Protein AF-A0A7M7HN62-F1 (afdb_monomer)

pLDDT: mean 78.1, std 21.31, range [31.3, 98.81]

Organism: Strongylocentrotus purpuratus (NCBI:txid7668)

Radius of gyration: 23.35 Å; Cα contacts (8 Å, |Δi|>4): 370; chains: 1; bounding box: 79×33×62 Å

Structure (mmCIF, N/CA/C/O backbone):
data_AF-A0A7M7HN62-F1
#
_entry.id   AF-A0A7M7HN62-F1
#
loop_
_atom_site.group_PDB
_atom_site.id
_atom_site.type_symbol
_atom_site.label_atom_id
_atom_site.label_alt_id
_atom_site.label_comp_id
_atom_site.label_asym_id
_atom_site.label_entity_id
_atom_site.label_seq_id
_atom_site.pdbx_PDB_ins_code
_atom_site.Cartn_x
_atom_site.Cartn_y
_atom_site.Cartn_z
_atom_site.occupancy
_atom_site.B_iso_or_equiv
_atom_site.auth_seq_id
_atom_site.auth_comp_id
_atom_site.auth_asym_id
_atom_site.auth_atom_id
_atom_site.pdbx_PDB_model_num
ATOM 1 N N . MET A 1 1 ? -50.768 14.123 12.223 1.00 34.59 1 MET A N 1
ATOM 2 C CA . MET A 1 1 ? -49.998 13.097 11.482 1.00 34.59 1 MET A CA 1
ATOM 3 C C . MET A 1 1 ? -48.677 13.709 11.033 1.00 34.59 1 MET A C 1
ATOM 5 O O . MET A 1 1 ? -48.659 14.446 10.060 1.00 34.59 1 MET A O 1
ATOM 9 N N . HIS A 1 2 ? -47.593 13.522 11.785 1.00 31.30 2 HIS A N 1
ATOM 10 C CA . HIS A 1 2 ? -46.250 13.929 11.356 1.00 31.30 2 HIS A CA 1
ATOM 11 C C . HIS A 1 2 ? -45.465 12.657 11.054 1.00 31.30 2 HIS A C 1
ATOM 13 O O . HIS A 1 2 ? -45.084 11.918 11.958 1.00 31.30 2 HIS A O 1
ATOM 19 N N . SER A 1 3 ? -45.288 12.368 9.766 1.00 37.09 3 SER A N 1
ATOM 20 C CA . SER A 1 3 ? -44.462 11.262 9.295 1.00 37.09 3 SER A CA 1
ATOM 21 C C . SER A 1 3 ? -42.991 11.587 9.571 1.00 37.09 3 SER A C 1
ATOM 23 O O . SER A 1 3 ? -42.330 12.250 8.767 1.00 37.09 3 SER A O 1
ATOM 25 N N . GLY A 1 4 ? -42.483 11.151 10.722 1.00 37.59 4 GLY A N 1
ATOM 26 C CA . GLY A 1 4 ? -41.060 11.195 11.040 1.00 37.59 4 GLY A CA 1
ATOM 27 C C . GLY A 1 4 ? -40.304 10.218 10.146 1.00 37.59 4 GLY A C 1
ATOM 28 O O . GLY A 1 4 ? -40.235 9.028 10.439 1.00 37.59 4 GLY A O 1
ATOM 29 N N . LYS A 1 5 ? -39.757 10.703 9.028 1.00 38.81 5 LYS A N 1
ATOM 30 C CA . LYS A 1 5 ? -38.791 9.933 8.238 1.00 38.81 5 LYS A CA 1
ATOM 31 C C . LYS A 1 5 ? -37.538 9.741 9.091 1.00 38.81 5 LYS A C 1
ATOM 33 O O . LYS A 1 5 ? -36.875 10.717 9.429 1.00 38.81 5 LYS A O 1
ATOM 38 N N . GLU A 1 6 ? -37.216 8.495 9.431 1.00 46.34 6 GLU A N 1
ATOM 39 C CA . GLU A 1 6 ? -35.963 8.180 10.115 1.00 46.34 6 GLU A CA 1
ATOM 40 C C . GLU A 1 6 ? -34.761 8.587 9.241 1.00 46.34 6 GLU A C 1
ATOM 42 O O . GLU A 1 6 ? -34.694 8.209 8.063 1.00 46.34 6 GLU A O 1
ATOM 47 N N . PRO A 1 7 ? -33.803 9.360 9.778 1.00 44.03 7 PRO A N 1
ATOM 48 C CA . PRO A 1 7 ? -32.632 9.782 9.028 1.00 44.03 7 PRO A CA 1
ATOM 49 C C . PRO A 1 7 ? -31.711 8.585 8.765 1.00 44.03 7 PRO A C 1
ATOM 51 O O . PRO A 1 7 ? -31.099 8.008 9.665 1.00 44.03 7 PRO A O 1
ATOM 54 N N . ARG A 1 8 ? -31.599 8.215 7.488 1.00 46.94 8 ARG A N 1
ATOM 55 C CA . ARG A 1 8 ? -30.663 7.200 6.997 1.00 46.94 8 ARG A CA 1
ATOM 56 C C . ARG A 1 8 ? -29.235 7.734 7.199 1.00 46.94 8 ARG A C 1
ATOM 58 O O . ARG A 1 8 ? -28.843 8.655 6.495 1.00 46.94 8 ARG A O 1
ATOM 65 N N . ASN A 1 9 ? -28.477 7.152 8.135 1.00 50.22 9 ASN A N 1
ATOM 66 C CA . ASN A 1 9 ? -27.080 7.468 8.518 1.00 50.22 9 ASN A CA 1
ATOM 67 C C . ASN A 1 9 ? -26.862 8.494 9.651 1.00 50.22 9 ASN A C 1
ATOM 69 O O . ASN A 1 9 ? -26.124 9.467 9.488 1.00 50.22 9 ASN A O 1
ATOM 73 N N . MET A 1 10 ? -27.386 8.230 10.852 1.00 53.81 10 MET A N 1
ATOM 74 C CA . MET A 1 10 ? -26.886 8.885 12.070 1.00 53.81 10 MET A CA 1
ATOM 75 C C . MET A 1 10 ? -25.650 8.160 12.625 1.00 53.81 10 MET A C 1
ATOM 77 O O . MET A 1 10 ? -25.725 7.052 13.144 1.00 53.81 10 MET A O 1
ATOM 81 N N . ASN A 1 11 ? -24.494 8.825 12.551 1.00 60.53 11 ASN A N 1
ATOM 82 C CA . ASN A 1 11 ? -23.247 8.427 13.222 1.00 60.53 11 ASN A CA 1
ATOM 83 C C . ASN A 1 11 ? -23.184 8.938 14.684 1.00 60.53 11 ASN A C 1
ATOM 85 O O . ASN A 1 11 ? -22.097 9.132 15.236 1.00 60.53 11 ASN A O 1
ATOM 89 N N . CYS A 1 12 ? -24.339 9.207 15.298 1.00 59.72 12 CYS A N 1
ATOM 90 C CA . CYS A 1 12 ? -24.496 9.733 16.653 1.00 59.72 12 CYS A CA 1
ATOM 91 C C . CYS A 1 12 ? -25.659 9.035 17.379 1.00 59.72 12 CYS A C 1
ATOM 93 O O . CYS A 1 12 ? -26.610 8.593 16.744 1.00 59.72 12 CYS A O 1
ATOM 95 N N . ALA A 1 13 ? -25.558 8.931 18.705 1.00 62.34 13 ALA A N 1
ATOM 96 C CA . ALA A 1 13 ? -26.666 8.547 19.573 1.00 62.34 13 ALA A CA 1
ATOM 97 C C . ALA A 1 13 ? -27.300 9.820 20.147 1.00 62.34 13 ALA A C 1
ATOM 99 O O . ALA A 1 13 ? -26.566 10.734 20.533 1.00 62.34 13 ALA A O 1
ATOM 100 N N . VAL A 1 14 ? -28.633 9.891 20.132 1.00 63.53 14 VAL A N 1
ATOM 101 C CA . VAL A 1 14 ? -29.437 11.079 20.472 1.00 63.53 14 VAL A CA 1
ATOM 102 C C . VAL A 1 14 ? -30.658 10.613 21.270 1.00 63.53 14 VAL A C 1
ATOM 104 O O . VAL A 1 14 ? -31.270 9.624 20.872 1.00 63.53 14 VAL A O 1
ATOM 107 N N . ASP A 1 15 ? -30.979 11.304 22.368 1.00 62.38 15 ASP A N 1
ATOM 108 C CA . ASP A 1 15 ? -32.202 11.155 23.180 1.00 62.38 15 ASP A CA 1
ATOM 109 C C . ASP A 1 15 ? -32.591 9.701 23.506 1.00 62.38 15 ASP A C 1
ATOM 111 O O . ASP A 1 15 ? -33.634 9.212 23.079 1.00 62.38 15 ASP A O 1
ATOM 115 N N . ASP A 1 16 ? -31.706 8.974 24.201 1.00 59.97 16 ASP A N 1
ATOM 116 C CA . ASP A 1 16 ? -31.872 7.564 24.621 1.00 59.97 16 ASP A CA 1
ATOM 117 C C . ASP A 1 16 ? -32.130 6.539 23.502 1.00 59.97 16 ASP A C 1
ATOM 119 O O . ASP A 1 16 ? -32.185 5.329 23.740 1.00 59.97 16 ASP A O 1
ATOM 123 N N . LYS A 1 17 ? -32.167 6.984 22.244 1.00 61.41 17 LYS A N 1
ATOM 124 C CA . LYS A 1 17 ? -32.261 6.116 21.077 1.00 61.41 17 LYS A CA 1
ATOM 125 C C . LYS A 1 17 ? -30.875 5.575 20.730 1.00 61.41 17 LYS A C 1
ATOM 127 O O . LYS A 1 17 ? -29.939 6.312 20.405 1.00 61.41 17 LYS A O 1
ATOM 132 N N . LEU A 1 18 ? -30.741 4.251 20.809 1.00 63.50 18 LEU A N 1
ATOM 133 C CA . LEU A 1 18 ? -29.525 3.531 20.444 1.00 63.50 18 LEU A CA 1
ATOM 134 C C . LEU A 1 18 ? -29.463 3.325 18.932 1.00 63.50 18 LEU A C 1
ATOM 136 O O . LEU A 1 18 ? -30.352 2.725 18.332 1.00 63.50 18 LEU A O 1
ATOM 140 N N . TYR A 1 19 ? -28.371 3.785 18.328 1.00 71.56 19 TYR A N 1
ATOM 141 C CA . TYR A 1 19 ? -28.091 3.582 16.910 1.00 71.56 19 TYR A CA 1
ATOM 142 C C . TYR A 1 19 ? -26.979 2.556 16.742 1.00 71.56 19 TYR A C 1
ATOM 144 O O . TYR A 1 19 ? -26.115 2.410 17.609 1.00 71.56 19 TYR A O 1
ATOM 152 N N . PHE A 1 20 ? -26.975 1.870 15.602 1.00 75.75 20 PHE A N 1
ATOM 153 C CA . PHE A 1 20 ? -25.912 0.950 15.227 1.00 75.75 20 PHE A CA 1
ATOM 154 C C . PHE A 1 20 ? -25.294 1.368 13.899 1.00 75.75 20 PHE A C 1
ATOM 156 O O . PHE A 1 20 ? -25.999 1.680 12.940 1.00 75.75 20 PHE A O 1
ATOM 163 N N . ARG A 1 21 ? -23.963 1.350 13.834 1.00 74.81 21 ARG A N 1
ATOM 164 C CA . ARG A 1 21 ? -23.220 1.532 12.589 1.00 74.81 21 ARG A CA 1
ATOM 165 C C . ARG A 1 21 ? -22.903 0.163 11.996 1.00 74.81 21 ARG A C 1
ATOM 167 O O . ARG A 1 21 ? -22.333 -0.685 12.682 1.00 74.81 21 ARG A O 1
ATOM 174 N N . LYS A 1 22 ? -23.227 -0.033 10.715 1.00 67.56 22 LYS A N 1
ATOM 175 C CA . LYS A 1 22 ? -22.836 -1.230 9.960 1.00 67.56 22 LYS A CA 1
ATOM 176 C C . LYS A 1 22 ? -21.313 -1.223 9.751 1.00 67.56 22 LYS A C 1
ATOM 178 O O . LYS A 1 22 ? -20.793 -0.307 9.113 1.00 67.56 22 LYS A O 1
ATOM 183 N N . GLY A 1 23 ? -20.611 -2.196 10.334 1.00 61.12 23 GLY A N 1
ATOM 184 C CA . GLY A 1 23 ? -19.183 -2.448 10.101 1.00 61.12 23 GLY A CA 1
ATOM 185 C C . GLY A 1 23 ? -18.921 -3.212 8.793 1.00 61.12 23 GLY A C 1
ATOM 186 O O . GLY A 1 23 ? -19.864 -3.591 8.097 1.00 61.12 23 GLY A O 1
ATOM 187 N N . SER A 1 24 ? -17.648 -3.459 8.453 1.00 53.72 24 SER A N 1
ATOM 188 C CA . SER A 1 24 ? -17.254 -4.071 7.165 1.00 53.72 24 SER A CA 1
ATOM 189 C C . SER A 1 24 ? -17.596 -5.563 7.024 1.00 53.72 24 SER A C 1
ATOM 191 O O . SER A 1 24 ? -17.588 -6.083 5.915 1.00 53.72 24 SER A O 1
ATOM 193 N N . ARG A 1 25 ? -17.972 -6.266 8.104 1.00 46.22 25 ARG A N 1
ATOM 194 C CA . ARG A 1 25 ? -18.382 -7.685 8.061 1.00 46.22 25 ARG A CA 1
ATOM 195 C C . ARG A 1 25 ? -19.392 -8.022 9.155 1.00 46.22 25 ARG A C 1
ATOM 197 O O . ARG A 1 25 ? -18.987 -8.356 10.259 1.00 46.22 25 ARG A O 1
ATOM 204 N N . SER A 1 26 ? -20.697 -7.978 8.874 1.00 49.47 26 SER A N 1
ATOM 205 C CA . SER A 1 26 ? -21.801 -8.463 9.748 1.00 49.47 26 SER A CA 1
ATOM 206 C C . SER A 1 26 ? -21.860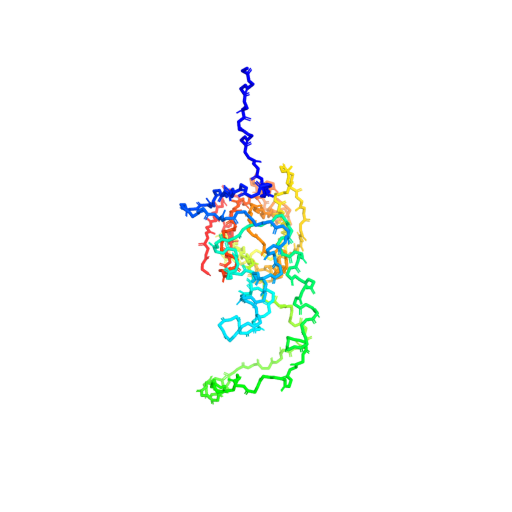 -7.962 11.210 1.00 49.47 26 SER A C 1
ATOM 208 O O . SER A 1 26 ? -22.790 -8.300 11.933 1.00 49.47 26 SER A O 1
ATOM 210 N N . THR A 1 27 ? -20.915 -7.134 11.656 1.00 57.41 27 THR A N 1
ATOM 211 C CA . THR A 1 27 ? -20.809 -6.635 13.023 1.00 57.41 27 THR A CA 1
ATOM 212 C C . THR A 1 27 ? -21.352 -5.216 13.086 1.00 57.41 27 THR A C 1
ATOM 214 O O . THR A 1 27 ? -20.831 -4.275 12.483 1.00 57.41 27 THR A O 1
ATOM 217 N N . SER A 1 28 ? -22.458 -5.073 13.802 1.00 72.38 28 SER A N 1
ATOM 218 C CA . SER A 1 28 ? -23.046 -3.783 14.135 1.00 72.38 28 SER A CA 1
ATOM 219 C C . SER A 1 28 ? -22.348 -3.220 15.372 1.00 72.38 28 SER A C 1
ATOM 221 O O . SER A 1 28 ? -22.308 -3.873 16.412 1.00 72.38 28 SER A O 1
ATOM 223 N N . GLN A 1 29 ? -21.805 -2.006 15.278 1.00 83.31 29 GLN A N 1
ATOM 224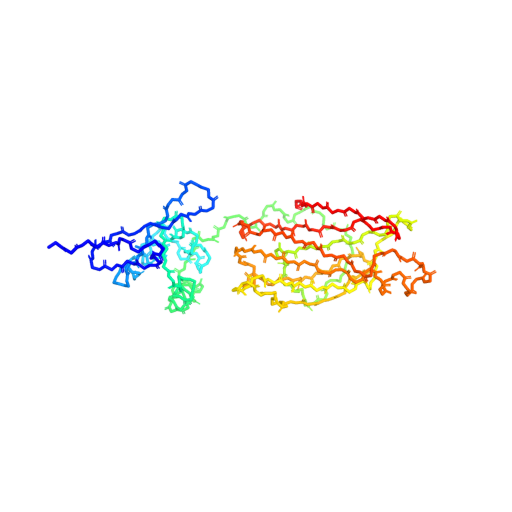 C CA . GLN A 1 29 ? -21.234 -1.293 16.427 1.00 83.31 29 GLN A CA 1
ATOM 225 C C . GLN A 1 29 ? -22.301 -0.392 17.050 1.00 83.31 29 GLN A C 1
ATOM 227 O O . GLN A 1 29 ? -22.918 0.394 16.330 1.00 83.31 29 GLN A O 1
ATOM 232 N N . ARG A 1 30 ? -22.490 -0.445 18.373 1.00 87.50 30 ARG A N 1
ATOM 233 C CA . ARG A 1 30 ? -23.381 0.477 19.089 1.00 87.50 30 ARG A CA 1
ATOM 234 C C . ARG A 1 30 ? -22.793 1.882 19.067 1.00 87.50 30 ARG A C 1
ATOM 236 O O . ARG A 1 30 ? -21.658 2.095 19.493 1.00 87.50 30 ARG A O 1
ATOM 243 N N . VAL A 1 31 ? -23.563 2.851 18.599 1.00 84.38 31 VAL A N 1
ATOM 244 C CA . VAL A 1 31 ? -23.180 4.257 18.652 1.00 84.38 31 VAL A CA 1
ATOM 245 C C . VAL A 1 31 ? -23.327 4.761 20.088 1.00 84.38 31 VAL A C 1
ATOM 247 O O . VAL A 1 31 ? -24.359 4.557 20.721 1.00 84.38 31 VAL A O 1
ATOM 250 N N . VAL A 1 32 ? -22.277 5.390 20.611 1.00 85.88 32 VAL A N 1
ATOM 251 C CA . VAL A 1 32 ? -22.149 5.749 22.031 1.00 85.88 32 VAL A CA 1
ATOM 252 C C . VAL A 1 32 ? -22.412 7.235 22.253 1.00 85.88 32 VAL A C 1
ATOM 254 O O . VAL A 1 32 ? -21.822 8.094 21.579 1.00 85.88 32 VAL A O 1
ATOM 257 N N . GLN A 1 33 ? -23.254 7.541 23.242 1.00 82.12 33 GLN A N 1
ATOM 258 C CA . GLN A 1 33 ? -23.522 8.912 23.678 1.00 82.12 33 GLN A CA 1
ATOM 259 C C . GLN A 1 33 ? -22.319 9.524 24.406 1.00 82.12 33 GLN A C 1
ATOM 261 O O . GLN A 1 33 ? -21.482 8.820 24.964 1.00 82.12 33 GLN A O 1
ATOM 266 N N . ALA A 1 34 ? -22.215 10.856 24.434 1.00 82.25 34 ALA A N 1
ATOM 267 C CA . ALA A 1 34 ? -21.085 11.534 25.076 1.00 82.25 34 ALA A CA 1
ATOM 268 C C . ALA A 1 34 ? -20.927 11.186 26.568 1.00 82.25 34 ALA A C 1
ATOM 270 O O . ALA A 1 34 ? -19.798 10.986 27.017 1.00 82.25 34 ALA A O 1
ATOM 271 N N . SER A 1 35 ? -22.042 11.048 27.289 1.00 83.56 35 SER A N 1
ATOM 272 C CA . SER A 1 35 ? -22.112 10.695 28.715 1.00 83.56 35 SER A CA 1
ATOM 273 C C . SER A 1 35 ? -21.522 9.315 29.037 1.00 83.56 35 SER A C 1
ATOM 275 O O . SER A 1 35 ? -20.955 9.115 30.107 1.00 83.56 35 SER A O 1
ATOM 277 N N . GLU A 1 36 ? -21.589 8.365 28.103 1.00 87.12 36 GLU A N 1
ATOM 278 C CA . GLU A 1 36 ? -21.139 6.984 28.313 1.00 87.12 36 GLU A CA 1
ATOM 279 C C . GLU A 1 36 ? -19.649 6.764 27.997 1.00 87.12 36 GLU A C 1
ATOM 281 O O . GLU A 1 36 ? -19.063 5.764 28.420 1.00 87.12 36 GLU A O 1
ATOM 286 N N . ARG A 1 37 ? -19.013 7.680 27.252 1.00 92.25 37 ARG A N 1
ATOM 287 C CA . ARG A 1 37 ? -17.635 7.508 26.741 1.00 92.25 37 ARG A CA 1
ATOM 288 C C . ARG A 1 37 ? -16.616 7.309 27.857 1.00 92.25 37 ARG A C 1
ATOM 290 O O . ARG A 1 37 ? -15.708 6.493 27.717 1.00 92.25 37 ARG A O 1
ATOM 297 N N . GLU A 1 38 ? -16.776 8.038 28.959 1.00 91.06 38 GLU A N 1
ATOM 298 C CA . GLU A 1 38 ? -15.885 7.939 30.116 1.00 91.06 38 GLU A CA 1
ATOM 299 C C . GLU A 1 38 ? -16.005 6.581 30.803 1.00 91.06 38 GLU A C 1
ATOM 301 O O . GLU A 1 38 ? -14.995 5.968 31.140 1.00 91.06 38 GLU A O 1
ATOM 306 N N . ARG A 1 39 ? -17.232 6.076 30.957 1.00 91.94 39 ARG A N 1
ATOM 307 C CA . ARG A 1 39 ? -17.480 4.760 31.548 1.00 91.94 39 ARG A CA 1
ATOM 308 C C . ARG A 1 39 ? -16.835 3.655 30.716 1.00 91.94 39 ARG A C 1
ATOM 310 O O . ARG A 1 39 ? -16.128 2.823 31.273 1.00 91.94 39 ARG A O 1
ATOM 317 N N . LEU A 1 40 ? -17.031 3.680 29.396 1.00 90.75 40 LEU A N 1
ATOM 318 C CA . LEU A 1 40 ? -16.420 2.699 28.495 1.00 90.75 40 LEU A CA 1
ATOM 319 C C . LEU A 1 40 ? -14.893 2.798 28.504 1.00 90.75 40 LEU A C 1
ATOM 321 O O . LEU A 1 40 ? -14.216 1.776 28.483 1.00 90.75 40 LEU A O 1
ATOM 325 N N . PHE A 1 41 ? -14.330 4.005 28.571 1.00 91.19 41 PHE A N 1
ATOM 326 C CA . PHE A 1 41 ? -12.887 4.145 28.740 1.00 91.19 41 PHE A CA 1
ATOM 327 C C . PHE A 1 41 ? -12.411 3.436 30.012 1.00 91.19 41 PHE A C 1
ATOM 329 O O . PHE A 1 41 ? -11.578 2.542 29.909 1.00 91.19 41 PHE A O 1
ATOM 336 N N . LYS A 1 42 ? -12.989 3.749 31.177 1.00 87.56 42 LYS A N 1
ATOM 337 C CA . LYS A 1 42 ? -12.611 3.126 32.457 1.00 87.56 42 LYS A CA 1
ATOM 338 C C . LYS A 1 42 ? -12.742 1.602 32.426 1.00 87.56 42 LYS A C 1
ATOM 340 O O . LYS A 1 42 ? -11.832 0.893 32.841 1.00 87.56 42 LYS A O 1
ATOM 345 N N . GLU A 1 43 ? -13.838 1.089 31.874 1.00 87.00 43 GLU A N 1
ATOM 346 C CA . GLU A 1 43 ? -14.092 -0.351 31.771 1.00 87.00 43 GLU A CA 1
ATOM 347 C C . GLU A 1 43 ? -13.039 -1.073 30.922 1.00 87.00 43 GLU A C 1
ATOM 349 O O . GLU A 1 43 ? -12.535 -2.121 31.322 1.00 87.00 43 GLU A O 1
ATOM 354 N N . PHE A 1 44 ? -12.671 -0.516 29.767 1.00 86.31 44 PHE A N 1
ATOM 355 C CA . PHE A 1 44 ? -11.776 -1.182 28.817 1.00 86.31 44 PHE A CA 1
ATOM 356 C C . PHE A 1 44 ? -10.299 -0.791 28.953 1.00 86.31 44 PHE A C 1
ATOM 358 O O . PHE A 1 44 ? -9.453 -1.430 28.319 1.00 86.31 44 PHE A O 1
ATOM 365 N N . HIS A 1 45 ? -9.986 0.217 29.769 1.00 86.75 45 HIS A N 1
ATOM 366 C CA . HIS A 1 45 ? -8.632 0.711 30.021 1.00 86.75 45 HIS A CA 1
ATOM 367 C C . HIS A 1 45 ? -8.168 0.478 31.466 1.00 86.75 45 HIS A C 1
ATOM 369 O O . HIS A 1 45 ? -7.126 -0.146 31.660 1.00 86.75 45 HIS A O 1
ATOM 375 N N . ASP A 1 46 ? -8.931 0.963 32.453 1.00 78.81 46 ASP A N 1
ATOM 376 C CA . ASP A 1 46 ? -8.514 1.046 33.865 1.00 78.81 46 ASP A CA 1
ATOM 377 C C . ASP A 1 46 ? -8.785 -0.239 34.661 1.00 78.81 46 ASP A C 1
ATOM 379 O O . ASP A 1 46 ? -8.255 -0.430 35.753 1.00 78.81 46 ASP A O 1
ATOM 383 N N . SER A 1 47 ? -9.624 -1.136 34.142 1.00 70.38 47 SER A N 1
ATOM 384 C CA . SER A 1 47 ? -9.929 -2.398 34.816 1.00 70.38 47 SER A CA 1
ATOM 385 C C . SER A 1 47 ? -8.778 -3.414 34.690 1.00 70.38 47 SER A C 1
ATOM 387 O O . SER A 1 47 ? -7.990 -3.343 33.743 1.00 70.38 47 SER A O 1
ATOM 389 N N . PRO A 1 48 ? -8.702 -4.437 35.565 1.00 58.22 48 PRO A N 1
ATOM 390 C CA . PRO A 1 48 ? -7.740 -5.536 35.419 1.00 58.22 48 PRO A CA 1
ATOM 391 C C . PRO A 1 48 ? -7.831 -6.251 34.061 1.00 58.22 48 PRO A C 1
ATOM 393 O O . PRO A 1 48 ? -6.818 -6.658 33.497 1.00 58.22 48 PRO A O 1
ATOM 396 N N . SER A 1 49 ? -9.038 -6.357 33.495 1.00 56.34 49 SER A N 1
ATOM 397 C CA . SER A 1 49 ? -9.260 -6.881 32.144 1.00 56.34 49 SER A CA 1
ATOM 398 C C . SER A 1 49 ? -8.900 -5.866 31.051 1.00 56.34 49 SER A C 1
ATOM 400 O O . SER A 1 49 ? -8.552 -6.269 29.939 1.00 56.34 49 SER A O 1
ATOM 402 N N . GLY A 1 50 ? -8.937 -4.562 31.341 1.00 60.91 50 GLY A N 1
ATOM 403 C CA . GLY A 1 50 ? -8.453 -3.447 30.520 1.00 60.91 50 GLY A CA 1
ATOM 404 C C . GLY A 1 50 ? -6.925 -3.399 30.419 1.00 60.91 50 GLY A C 1
ATOM 405 O O . GLY A 1 50 ? -6.383 -3.282 29.312 1.00 60.91 50 GLY A O 1
ATOM 406 N N . GLY A 1 51 ? -6.249 -3.635 31.541 1.00 67.06 51 GLY A N 1
ATOM 407 C CA . GLY A 1 51 ? -4.824 -3.942 31.647 1.00 67.06 51 GLY A CA 1
ATOM 408 C C . GLY A 1 51 ? -3.883 -2.785 31.318 1.00 67.06 51 GLY A C 1
ATOM 409 O O . GLY A 1 51 ? -2.720 -3.047 31.026 1.00 67.06 51 GLY A O 1
ATOM 410 N N . HIS A 1 52 ? -4.369 -1.535 31.283 1.00 79.31 52 HIS A N 1
ATOM 411 C CA . HIS A 1 52 ? -3.562 -0.348 30.966 1.00 79.31 52 HIS A CA 1
ATOM 412 C C . HIS A 1 52 ? -2.693 -0.494 29.700 1.00 79.31 52 HIS A C 1
ATOM 414 O O . HIS A 1 52 ? -1.626 0.108 29.580 1.00 79.31 52 HIS A O 1
ATOM 420 N N . GLY A 1 53 ? -3.159 -1.269 28.710 1.00 68.06 53 GLY A N 1
ATOM 421 C CA . GLY A 1 53 ? -2.407 -1.613 27.494 1.00 68.06 53 GLY A CA 1
ATOM 422 C C . GLY A 1 53 ? -2.195 -0.452 26.510 1.00 68.06 53 GLY A C 1
ATOM 423 O O . GLY A 1 53 ? -1.825 -0.667 25.355 1.00 68.06 53 GLY A O 1
ATOM 424 N N . GLY A 1 54 ? -2.471 0.779 26.941 1.00 77.94 54 GLY A N 1
ATOM 425 C CA . GLY A 1 54 ? -2.327 1.997 26.160 1.00 77.94 54 GLY A CA 1
ATOM 426 C C . GLY A 1 54 ? -3.432 2.211 25.124 1.00 77.94 54 GLY A C 1
ATOM 427 O O . GLY A 1 54 ? -4.466 1.534 25.097 1.00 77.94 54 GLY A O 1
ATOM 428 N N . LEU A 1 55 ? -3.199 3.199 24.255 1.00 76.44 55 LEU A N 1
ATOM 429 C CA . LEU A 1 55 ? -4.168 3.711 23.281 1.00 76.44 55 LEU A CA 1
ATOM 430 C C . LEU A 1 55 ? -4.737 2.606 22.385 1.00 76.44 55 LEU A C 1
ATOM 432 O O . LEU A 1 55 ? -5.952 2.473 22.255 1.00 76.44 55 LEU A O 1
ATOM 436 N N . ASN A 1 56 ? -3.860 1.784 21.814 1.00 70.12 56 ASN A N 1
ATOM 437 C CA . ASN A 1 56 ? -4.237 0.822 20.782 1.00 70.12 56 ASN A CA 1
ATOM 438 C C . ASN A 1 56 ? -5.002 -0.380 21.353 1.00 70.12 56 ASN A C 1
ATOM 440 O O . ASN A 1 56 ? -6.004 -0.801 20.774 1.00 70.12 56 ASN A O 1
ATOM 444 N N . VAL A 1 57 ? -4.591 -0.899 22.518 1.00 76.31 57 VAL A N 1
ATOM 445 C CA . VAL A 1 57 ? -5.297 -2.007 23.190 1.00 76.31 57 VAL A CA 1
ATOM 446 C C . VAL A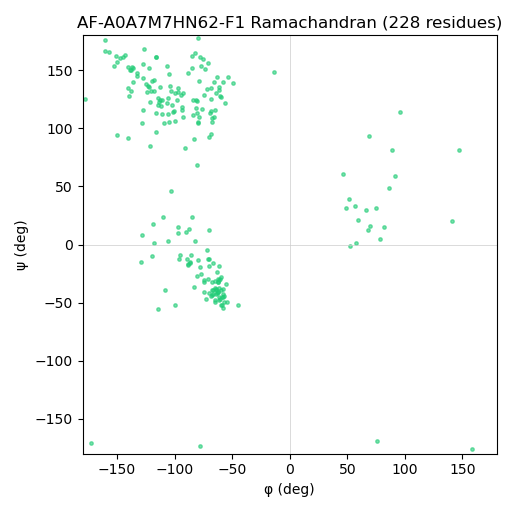 1 57 ? -6.705 -1.577 23.591 1.00 76.31 57 VAL A C 1
ATOM 448 O O . VAL A 1 57 ? -7.667 -2.318 23.380 1.00 76.31 57 VAL A O 1
ATOM 451 N N . THR A 1 58 ? -6.828 -0.359 24.108 1.00 82.31 58 THR A N 1
ATOM 452 C CA . THR A 1 58 ? -8.108 0.215 24.532 1.00 82.31 58 THR A CA 1
ATOM 453 C C . THR A 1 58 ? -9.016 0.480 23.339 1.00 82.31 58 THR A C 1
ATOM 455 O O . THR A 1 58 ? -10.185 0.094 23.351 1.00 82.31 58 THR A O 1
ATOM 458 N N . PHE A 1 59 ? -8.470 1.051 22.261 1.00 85.00 59 PHE A N 1
ATOM 459 C CA . PHE A 1 59 ? -9.208 1.251 21.017 1.00 85.00 59 PHE A CA 1
ATOM 460 C C . PHE A 1 59 ? -9.728 -0.068 20.450 1.00 85.00 59 PHE A C 1
ATOM 462 O O . PHE A 1 59 ? -10.902 -0.146 20.093 1.00 85.00 59 PHE A O 1
ATOM 469 N N . ARG A 1 60 ? -8.904 -1.123 20.413 1.00 75.19 60 ARG A N 1
ATOM 470 C CA . ARG A 1 60 ? -9.316 -2.450 19.934 1.00 75.19 60 ARG A CA 1
ATOM 471 C C . ARG A 1 60 ? -10.512 -2.985 20.716 1.00 75.19 60 ARG A C 1
ATOM 473 O O . ARG A 1 60 ? -11.490 -3.405 20.112 1.00 75.19 60 ARG A O 1
ATOM 480 N N . LYS A 1 61 ? -10.449 -2.952 22.048 1.00 81.81 61 LYS A N 1
ATOM 481 C CA . LYS A 1 61 ? -11.521 -3.482 22.904 1.00 81.81 61 LYS A CA 1
ATOM 482 C C . LYS A 1 61 ? -12.828 -2.708 22.729 1.00 81.81 61 LYS A C 1
ATOM 484 O O . LYS A 1 61 ? -13.888 -3.311 22.598 1.00 81.81 61 LYS A O 1
ATOM 489 N N . ILE A 1 62 ? -12.746 -1.380 22.658 1.00 88.25 62 ILE A N 1
ATOM 490 C CA . ILE A 1 62 ? -13.928 -0.524 22.516 1.00 88.25 62 ILE A CA 1
ATOM 491 C C . ILE A 1 62 ? -14.513 -0.629 21.101 1.00 88.25 62 ILE A C 1
ATOM 493 O O . ILE A 1 62 ? -15.714 -0.839 20.944 1.00 88.25 62 ILE A O 1
ATOM 497 N N . SER A 1 63 ? -13.677 -0.549 20.064 1.00 85.06 63 SER A N 1
ATOM 498 C CA . SER A 1 63 ? -14.126 -0.551 18.664 1.00 85.06 63 SER A CA 1
ATOM 499 C C . SER A 1 63 ? -14.752 -1.874 18.216 1.00 85.06 63 SER A C 1
ATOM 501 O O . SER A 1 63 ? -15.480 -1.886 17.233 1.00 85.06 63 SER A O 1
ATOM 503 N N . GLN A 1 64 ? -14.568 -2.981 18.937 1.00 81.12 64 GLN A N 1
ATOM 504 C CA . GLN A 1 64 ? -15.275 -4.230 18.623 1.00 81.12 64 GLN A CA 1
ATOM 505 C C . GLN A 1 64 ? -16.798 -4.112 18.757 1.00 81.12 64 GLN A C 1
ATOM 507 O O . GLN A 1 64 ? -17.527 -4.791 18.038 1.00 81.12 64 GLN A O 1
ATOM 512 N N . ARG A 1 65 ? -17.286 -3.280 19.684 1.00 82.56 65 ARG A N 1
ATOM 513 C CA . ARG A 1 65 ? -18.719 -3.204 20.024 1.00 82.56 65 ARG A CA 1
ATOM 514 C C . ARG A 1 65 ? -19.282 -1.793 20.000 1.00 82.56 65 ARG A C 1
ATOM 516 O O . ARG A 1 65 ? -20.499 -1.633 19.973 1.00 82.56 65 ARG A O 1
ATOM 523 N N . TYR A 1 66 ? -18.423 -0.780 19.988 1.00 87.38 66 TYR A N 1
ATOM 524 C CA . TYR A 1 66 ? -18.813 0.603 20.198 1.00 87.38 66 TYR A CA 1
ATOM 525 C C . TYR A 1 66 ? -18.206 1.537 19.154 1.00 87.38 66 TYR A C 1
ATOM 527 O O . TYR A 1 66 ? -17.063 1.378 18.728 1.00 87.38 66 TYR A O 1
ATOM 535 N N . TYR A 1 67 ? -18.966 2.558 18.777 1.00 85.88 67 TYR A N 1
ATOM 536 C CA . TYR A 1 67 ? -18.540 3.600 17.855 1.00 85.88 67 TYR A CA 1
ATOM 537 C C . TYR A 1 67 ? -18.955 4.980 18.366 1.00 85.88 67 TYR A C 1
ATOM 539 O O . TYR A 1 67 ? -20.070 5.183 18.832 1.00 85.88 67 TYR A O 1
ATOM 547 N N . TRP A 1 68 ? -18.077 5.966 18.220 1.00 87.38 68 TRP A N 1
ATOM 548 C CA . TRP A 1 68 ? -18.463 7.373 18.211 1.00 87.38 68 TRP A CA 1
ATOM 549 C C . TRP A 1 68 ? -17.464 8.176 17.387 1.00 87.38 68 TRP A C 1
ATOM 551 O O . TRP A 1 68 ? -16.288 7.813 17.257 1.00 87.38 68 TRP A O 1
ATOM 561 N N . ARG A 1 69 ? -17.919 9.302 16.835 1.00 81.50 69 ARG A N 1
ATOM 562 C CA . ARG A 1 69 ? -17.038 10.233 16.129 1.00 81.50 69 ARG A CA 1
ATOM 563 C C . ARG A 1 69 ? -15.947 10.735 17.079 1.00 81.50 69 ARG A C 1
ATOM 565 O O . ARG A 1 69 ? -16.243 11.248 18.154 1.00 81.50 69 ARG A O 1
ATOM 572 N N . GLY A 1 70 ? -14.688 10.603 16.664 1.00 83.00 70 GLY A N 1
ATOM 573 C CA . GLY A 1 70 ? -13.539 11.049 17.455 1.00 83.00 70 GLY A CA 1
ATOM 574 C C . GLY A 1 70 ? -13.077 10.073 18.543 1.00 83.00 70 GLY A C 1
ATOM 575 O O . GLY A 1 70 ? -12.292 10.483 19.393 1.00 83.00 70 GLY A O 1
ATOM 576 N N . LEU A 1 71 ? -13.508 8.802 18.514 1.00 86.44 71 LEU A N 1
ATOM 577 C CA . LEU A 1 71 ? -13.050 7.742 19.429 1.00 86.44 71 LEU A CA 1
ATOM 578 C C . LEU A 1 71 ? -11.524 7.734 19.624 1.00 86.44 71 LEU A C 1
ATOM 580 O O . LEU A 1 71 ? -11.055 7.824 20.753 1.00 86.44 71 LEU A O 1
ATOM 584 N N . MET A 1 72 ? -10.743 7.719 18.542 1.00 81.81 72 MET A N 1
ATOM 585 C CA . MET A 1 72 ? -9.276 7.739 18.632 1.00 81.81 72 MET A CA 1
ATOM 586 C C . MET A 1 72 ? -8.729 8.984 19.337 1.00 81.81 72 MET A C 1
ATOM 588 O O . MET A 1 72 ? -7.887 8.874 20.226 1.00 81.81 72 MET A O 1
ATOM 592 N N . SER A 1 73 ? -9.224 10.170 18.976 1.00 77.88 73 SER A N 1
ATOM 593 C CA . SER A 1 73 ? -8.796 11.428 19.595 1.00 77.88 73 SER A CA 1
ATOM 594 C C . SER A 1 73 ? -9.132 11.464 21.087 1.00 77.88 73 SER A C 1
ATOM 596 O O . SER A 1 73 ? -8.300 11.878 21.892 1.00 77.88 73 SER A O 1
ATOM 598 N N . TYR A 1 74 ? -10.318 10.973 21.456 1.00 87.88 74 TYR A N 1
ATOM 599 C CA . TYR A 1 74 ? -10.752 10.848 22.844 1.00 87.88 74 TYR A CA 1
ATOM 600 C C . TYR A 1 74 ? -9.812 9.941 23.646 1.00 87.88 74 TYR A C 1
ATOM 602 O O . TYR A 1 74 ? -9.282 10.352 24.679 1.00 87.88 74 TYR A O 1
ATOM 610 N N . LEU A 1 75 ? -9.539 8.733 23.142 1.00 89.38 75 LEU A N 1
ATOM 611 C CA . LEU A 1 75 ? -8.654 7.783 23.817 1.00 89.38 75 LEU A CA 1
ATOM 612 C C . LEU A 1 75 ? -7.221 8.309 23.922 1.00 89.38 75 LEU A C 1
ATOM 614 O O . LEU A 1 75 ? -6.592 8.145 24.962 1.00 89.38 75 LEU A O 1
ATOM 618 N N . LYS A 1 76 ? -6.707 8.987 22.890 1.00 81.38 76 LYS A N 1
ATOM 619 C CA . LYS A 1 76 ? -5.357 9.570 22.913 1.00 81.38 76 LYS A CA 1
ATOM 620 C C . LYS A 1 76 ? -5.189 10.557 24.068 1.00 81.38 76 LYS A C 1
ATOM 622 O O . LYS A 1 76 ? -4.165 10.527 24.746 1.00 81.38 76 LYS A O 1
ATOM 627 N N . ILE A 1 77 ? -6.191 11.404 24.303 1.00 84.38 77 ILE A N 1
ATOM 628 C CA . ILE A 1 77 ? -6.195 12.354 25.424 1.00 84.38 77 ILE A CA 1
ATOM 629 C C . ILE A 1 77 ? -6.238 11.596 26.755 1.00 84.38 77 ILE A C 1
ATOM 631 O O . ILE A 1 77 ? -5.420 11.858 27.634 1.00 84.38 77 ILE A O 1
ATOM 635 N N . LYS A 1 78 ? -7.142 10.622 26.882 1.00 90.75 78 LYS A N 1
ATOM 636 C CA . LYS A 1 78 ? -7.374 9.899 28.139 1.00 90.75 78 LYS A CA 1
ATOM 637 C C . LYS A 1 78 ? -6.200 9.013 28.558 1.00 90.75 78 LYS A C 1
ATOM 639 O O . LYS A 1 78 ?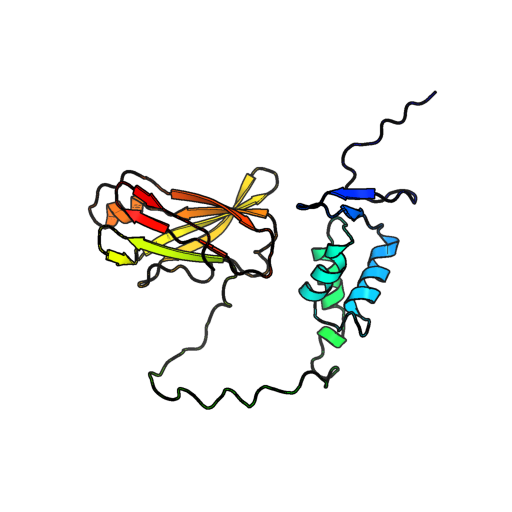 -5.771 9.076 29.704 1.00 90.75 78 LYS A O 1
ATOM 644 N N . VAL A 1 79 ? -5.597 8.273 27.629 1.00 85.38 79 VAL A N 1
ATOM 645 C CA . VAL A 1 79 ? -4.399 7.458 27.907 1.00 85.38 79 VAL A CA 1
ATOM 646 C C . VAL A 1 79 ? -3.195 8.331 28.269 1.00 85.38 79 VAL A C 1
ATOM 648 O O . VAL A 1 79 ? -2.430 7.982 29.167 1.00 85.38 79 VAL A O 1
ATOM 651 N N . LYS A 1 80 ? -3.039 9.496 27.622 1.00 83.56 80 LYS A N 1
ATOM 652 C CA . LYS A 1 80 ? -1.982 10.460 27.971 1.00 83.56 80 LYS A CA 1
ATOM 653 C C . LYS A 1 80 ? -2.135 10.994 29.403 1.00 83.56 80 LYS A C 1
ATOM 655 O O . LYS A 1 80 ? -1.138 11.321 30.034 1.00 83.56 80 LYS A O 1
ATOM 660 N N . GLN A 1 81 ? -3.363 11.064 29.914 1.00 85.62 81 GLN A N 1
ATOM 661 C CA . GLN A 1 81 ? -3.673 11.495 31.280 1.00 85.62 81 GLN A CA 1
ATOM 662 C C . GLN A 1 81 ? -3.584 10.359 32.319 1.00 85.62 81 GLN A C 1
ATOM 664 O O . GLN A 1 81 ? -3.638 10.634 33.516 1.00 85.62 81 GLN A O 1
ATOM 669 N N . CYS A 1 82 ? -3.436 9.095 31.905 1.00 84.50 82 CYS A N 1
ATOM 670 C CA . CYS A 1 82 ? -3.376 7.966 32.831 1.00 84.50 82 CYS A CA 1
ATOM 671 C C . CYS A 1 82 ? -1.983 7.808 33.453 1.00 84.50 82 CYS A C 1
ATOM 673 O O . CYS A 1 82 ? -1.036 7.403 32.778 1.00 84.50 82 CYS A O 1
ATOM 675 N N . GLN A 1 83 ? -1.881 8.029 34.764 1.00 82.88 83 GLN A N 1
ATOM 676 C CA . GLN A 1 83 ? -0.619 7.914 35.499 1.00 82.88 83 GLN A CA 1
ATOM 677 C C . GLN A 1 83 ? -0.025 6.501 35.465 1.00 82.88 83 GLN A C 1
ATOM 679 O O . GLN A 1 83 ? 1.188 6.369 35.389 1.00 82.88 83 GLN A O 1
ATOM 684 N N . VAL A 1 84 ? -0.850 5.447 35.427 1.00 79.62 84 VAL A N 1
ATOM 685 C CA . VAL A 1 84 ? -0.364 4.058 35.316 1.00 79.62 84 VAL A CA 1
ATOM 686 C C . VAL A 1 84 ? 0.306 3.807 33.962 1.00 79.62 84 VAL A C 1
ATOM 688 O O . VAL A 1 84 ? 1.348 3.169 33.895 1.00 79.62 84 VAL A O 1
ATOM 691 N N . CYS A 1 85 ? -0.239 4.355 32.871 1.00 75.00 85 CYS A N 1
ATOM 692 C CA . CYS A 1 85 ? 0.388 4.242 31.551 1.00 75.00 85 CYS A CA 1
ATOM 693 C C . CYS A 1 85 ? 1.615 5.153 31.394 1.00 75.00 85 CYS A C 1
ATOM 695 O O . CYS A 1 85 ? 2.517 4.823 30.623 1.00 75.00 85 CYS A O 1
ATOM 697 N N . GLN A 1 86 ? 1.641 6.303 32.075 1.00 77.12 86 GLN A N 1
ATOM 698 C CA . GLN A 1 86 ? 2.778 7.229 32.028 1.00 77.12 86 GLN A CA 1
ATOM 699 C C . GLN A 1 86 ? 3.925 6.803 32.960 1.00 77.12 86 GLN A C 1
ATOM 701 O O . GLN A 1 86 ? 5.084 7.101 32.669 1.00 77.12 86 GLN A O 1
ATOM 706 N N . ASN A 1 87 ? 3.634 6.079 34.044 1.00 72.25 87 ASN A N 1
ATOM 707 C CA . ASN A 1 87 ? 4.618 5.661 35.036 1.00 72.25 87 ASN A CA 1
ATOM 708 C C . ASN A 1 87 ? 4.948 4.165 34.915 1.00 72.25 87 ASN A C 1
ATOM 710 O O . ASN A 1 87 ? 4.141 3.292 35.225 1.00 72.25 87 ASN A O 1
ATOM 714 N N . ARG A 1 88 ? 6.186 3.869 34.509 1.00 54.78 88 ARG A N 1
ATOM 715 C CA . ARG A 1 88 ? 6.685 2.500 34.300 1.00 54.78 88 ARG A CA 1
ATOM 716 C C . ARG A 1 88 ? 6.881 1.700 35.591 1.00 54.78 88 ARG A C 1
ATOM 718 O O . ARG A 1 88 ? 7.069 0.490 35.504 1.00 54.78 88 ARG A O 1
ATOM 725 N N . GLU A 1 89 ? 6.849 2.341 36.756 1.00 46.84 89 GLU A N 1
ATOM 726 C CA . GLU A 1 89 ? 7.074 1.682 38.049 1.00 46.84 89 GLU A CA 1
ATOM 727 C C . GLU A 1 89 ? 5.792 1.114 38.678 1.00 46.84 89 GLU A C 1
ATOM 729 O O . GLU A 1 89 ? 5.864 0.242 39.539 1.00 46.84 89 GLU A O 1
ATOM 734 N N . LEU A 1 90 ? 4.612 1.542 38.215 1.00 50.38 90 LEU A N 1
ATOM 735 C CA . LEU A 1 90 ? 3.323 1.188 38.825 1.00 50.38 90 LEU A CA 1
ATOM 736 C C . LEU A 1 90 ? 2.760 -0.183 38.391 1.00 50.38 90 LEU A C 1
ATOM 738 O O . LEU A 1 90 ? 1.674 -0.551 38.832 1.00 50.38 90 LEU A O 1
ATOM 742 N N . TRP A 1 91 ? 3.472 -0.965 37.562 1.00 40.59 91 TRP A N 1
ATOM 743 C CA . TRP A 1 91 ? 3.030 -2.310 37.146 1.00 40.59 91 TRP A CA 1
ATOM 744 C C . TRP A 1 91 ? 4.182 -3.342 37.075 1.00 40.59 91 TRP A C 1
ATOM 746 O O . TRP A 1 91 ? 4.815 -3.501 36.027 1.00 40.59 91 TRP A O 1
ATOM 756 N N . PRO A 1 92 ? 4.463 -4.102 38.155 1.00 36.28 92 PRO A N 1
ATOM 757 C CA . PRO A 1 92 ? 5.626 -5.001 38.226 1.00 36.28 92 PRO A CA 1
ATOM 758 C C . PRO A 1 92 ? 5.460 -6.354 37.506 1.00 36.28 92 PRO A C 1
ATOM 760 O O . PRO A 1 92 ? 6.447 -7.057 37.290 1.00 36.28 92 PRO A O 1
ATOM 763 N N . HIS A 1 93 ? 4.239 -6.744 37.122 1.00 43.28 93 HIS A N 1
ATOM 764 C CA . HIS A 1 93 ? 3.917 -8.122 36.712 1.00 43.28 93 HIS A CA 1
ATOM 765 C C . HIS A 1 93 ? 4.125 -8.456 35.224 1.00 43.28 93 HIS A C 1
ATOM 767 O O . HIS A 1 93 ? 3.711 -9.517 34.770 1.00 43.28 93 HIS A O 1
ATOM 773 N N . MET A 1 94 ? 4.818 -7.607 34.459 1.00 37.53 94 MET A N 1
AT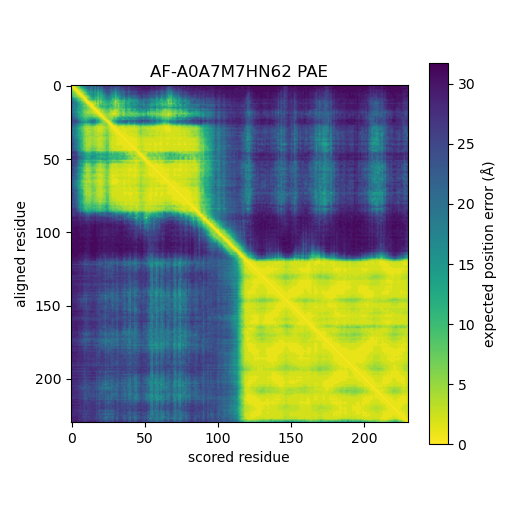OM 774 C CA . MET A 1 94 ? 5.202 -7.913 33.071 1.00 37.53 94 MET A CA 1
ATOM 775 C C . MET A 1 94 ? 6.685 -8.306 32.955 1.00 37.53 94 MET A C 1
ATOM 777 O O . MET A 1 94 ? 7.413 -7.822 32.088 1.00 37.53 94 MET A O 1
ATOM 781 N N . LYS A 1 95 ? 7.155 -9.179 33.855 1.00 37.44 95 LYS A N 1
ATOM 782 C CA . LYS A 1 95 ? 8.459 -9.850 33.745 1.00 37.44 95 LYS A CA 1
ATOM 783 C C . LYS A 1 95 ? 8.257 -11.364 33.651 1.00 37.44 95 LYS A C 1
ATOM 785 O O . LYS A 1 95 ? 7.456 -11.908 34.398 1.00 37.44 95 LYS A O 1
ATOM 790 N N . VAL A 1 96 ? 9.090 -11.987 32.801 1.00 33.59 96 VAL A N 1
ATOM 791 C CA . VAL A 1 96 ? 9.217 -13.421 32.435 1.00 33.59 96 VAL A CA 1
ATOM 792 C C . VAL A 1 96 ? 8.425 -13.761 31.150 1.00 33.59 96 VAL A C 1
ATOM 794 O O . VAL A 1 96 ? 7.216 -13.607 31.126 1.00 33.59 96 VAL A O 1
ATOM 797 N N . THR A 1 97 ? 9.024 -14.139 30.010 1.00 33.34 97 THR A N 1
ATOM 798 C CA . THR A 1 97 ? 10.333 -14.764 29.722 1.00 33.34 97 THR A CA 1
ATOM 799 C C . THR A 1 97 ? 11.139 -14.007 28.642 1.00 33.34 97 THR A C 1
ATOM 801 O O . THR A 1 97 ? 10.911 -14.120 27.444 1.00 33.34 97 THR A O 1
ATOM 804 N N . SER A 1 98 ? 12.167 -13.255 29.049 1.00 38.16 98 SER A N 1
ATOM 805 C CA . SER A 1 98 ? 13.144 -12.621 28.139 1.00 38.16 98 SER A CA 1
ATOM 806 C C . SER A 1 98 ? 14.543 -13.249 28.221 1.00 38.16 98 SER A C 1
ATOM 808 O O . SER A 1 98 ? 15.539 -12.600 27.898 1.00 38.16 98 SER A O 1
ATOM 810 N N . LYS A 1 99 ? 14.647 -14.515 28.656 1.00 35.12 99 LYS A N 1
ATOM 811 C CA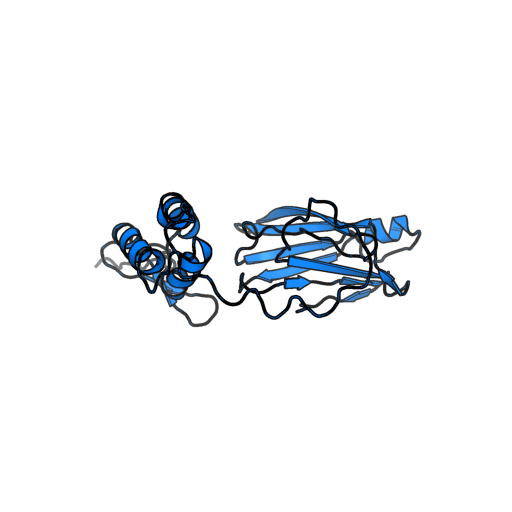 . LYS A 1 99 ? 15.946 -15.165 28.908 1.00 35.12 99 LYS A CA 1
ATOM 812 C C . LYS A 1 99 ? 16.272 -16.425 28.095 1.00 35.12 99 LYS A C 1
ATOM 814 O O . LYS A 1 99 ? 17.442 -16.779 28.074 1.00 35.12 99 LYS A O 1
ATOM 819 N N . GLU A 1 100 ? 15.352 -17.026 27.336 1.00 35.38 100 GLU A N 1
ATOM 820 C CA . GLU A 1 100 ? 15.620 -18.340 26.703 1.00 35.38 100 GLU A CA 1
ATOM 821 C C . GLU A 1 100 ? 15.897 -18.354 25.190 1.00 35.38 100 GLU A C 1
ATOM 823 O O . GLU A 1 100 ? 16.163 -19.412 24.636 1.00 35.38 100 GLU A O 1
ATOM 828 N N . GLN A 1 101 ? 15.950 -17.214 24.492 1.00 40.50 101 GLN A N 1
ATOM 829 C CA . GLN A 1 101 ? 16.279 -17.209 23.048 1.00 40.50 101 GLN A CA 1
ATOM 830 C C . GLN A 1 101 ? 17.553 -16.432 22.684 1.00 40.50 101 GLN A C 1
ATOM 832 O O . GLN A 1 101 ? 17.790 -16.108 21.523 1.00 40.50 101 GLN A O 1
ATOM 837 N N . LYS A 1 102 ? 18.424 -16.148 23.662 1.00 33.59 102 LYS A N 1
ATOM 838 C CA . LYS A 1 102 ? 19.652 -15.354 23.458 1.00 33.59 102 LYS A CA 1
ATOM 839 C C . LYS A 1 102 ? 20.906 -16.168 23.088 1.00 33.59 102 LYS A C 1
ATOM 841 O O . LYS A 1 102 ? 21.992 -15.593 23.086 1.00 33.59 102 LYS A O 1
ATOM 846 N N . GLN A 1 103 ? 20.793 -17.462 22.758 1.00 35.19 103 GLN A N 1
ATOM 847 C CA . GLN A 1 103 ? 21.967 -18.341 22.590 1.00 35.19 103 GLN A CA 1
ATOM 848 C C . GLN A 1 103 ? 22.187 -18.959 21.195 1.00 35.19 103 GLN A C 1
ATOM 850 O O . GLN A 1 103 ? 23.198 -19.625 20.996 1.00 35.19 103 GLN A O 1
ATOM 855 N N . ALA A 1 104 ? 21.366 -18.680 20.179 1.00 36.12 104 ALA A N 1
ATOM 856 C CA . ALA A 1 104 ? 21.656 -19.137 18.814 1.00 36.12 104 ALA A CA 1
ATOM 857 C C . ALA A 1 104 ? 21.920 -17.952 17.871 1.00 36.12 104 ALA A C 1
ATOM 859 O O . ALA A 1 104 ? 21.050 -17.117 17.654 1.00 36.12 104 ALA A O 1
ATOM 860 N N . LYS A 1 105 ? 23.123 -17.931 17.279 1.00 33.72 105 LYS A N 1
ATOM 861 C CA . LYS A 1 105 ? 23.631 -16.990 16.254 1.00 33.72 105 LYS A CA 1
ATOM 862 C C . LYS A 1 105 ? 24.270 -15.684 16.754 1.00 33.72 105 LYS A C 1
ATOM 864 O O . LYS A 1 105 ? 24.118 -14.612 16.176 1.00 33.72 105 LYS A O 1
ATOM 869 N N . ARG A 1 106 ? 25.181 -15.819 17.726 1.00 38.41 106 ARG A N 1
ATOM 870 C CA . ARG A 1 106 ? 26.487 -15.140 17.630 1.00 38.41 106 ARG A CA 1
ATOM 871 C C . ARG A 1 106 ? 27.258 -15.794 16.479 1.00 38.41 106 ARG A C 1
ATOM 873 O O . ARG A 1 106 ? 27.702 -16.923 16.645 1.00 38.41 106 ARG A O 1
ATOM 880 N N . LYS A 1 107 ? 27.361 -15.089 15.349 1.00 37.50 107 LYS A N 1
ATOM 881 C CA . LYS A 1 107 ? 28.401 -15.143 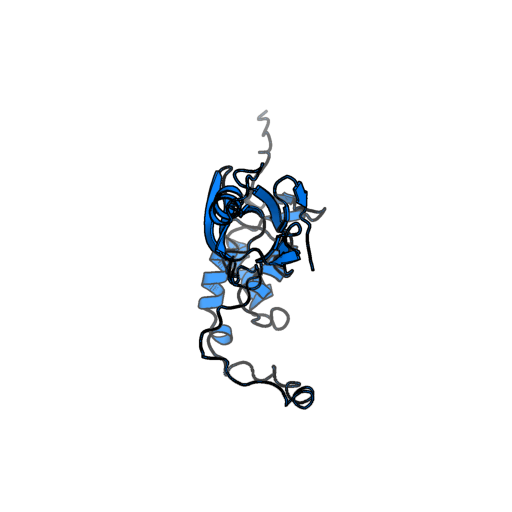14.294 1.00 37.50 107 LYS A CA 1
ATOM 882 C C . LYS A 1 107 ? 27.756 -14.842 12.938 1.00 37.50 107 LYS A C 1
ATOM 884 O O . LYS A 1 107 ? 27.418 -15.762 12.216 1.00 37.50 107 LYS A O 1
ATOM 889 N N . THR A 1 108 ? 27.558 -13.555 12.646 1.00 32.69 108 THR A N 1
ATOM 890 C CA . THR A 1 108 ? 28.196 -12.868 11.506 1.00 32.69 108 THR A CA 1
ATOM 891 C C . THR A 1 108 ? 27.794 -11.392 11.486 1.00 32.69 108 THR A C 1
ATOM 893 O O . THR A 1 108 ? 26.619 -11.052 11.462 1.00 32.69 108 THR A O 1
ATOM 896 N N . SER A 1 109 ? 28.828 -10.554 11.468 1.00 33.16 109 SER A N 1
ATOM 897 C CA . SER A 1 109 ? 28.888 -9.168 10.998 1.00 33.16 109 SER A CA 1
ATOM 898 C C . SER A 1 109 ? 28.151 -8.047 11.748 1.00 33.16 109 SER A C 1
ATOM 900 O O . SER A 1 109 ? 26.994 -7.708 11.528 1.00 33.16 109 SER A O 1
ATOM 902 N N . LEU A 1 110 ? 28.951 -7.452 12.630 1.00 39.12 110 LEU A N 1
ATOM 903 C CA . LEU A 1 110 ? 29.061 -6.054 13.046 1.00 39.12 110 LEU A CA 1
ATOM 904 C C . LEU A 1 110 ? 28.376 -4.951 12.203 1.00 39.12 110 LEU A C 1
ATOM 906 O O . LEU A 1 110 ? 28.409 -4.946 10.979 1.00 39.12 110 LEU A O 1
ATOM 910 N N . LYS A 1 111 ? 27.976 -3.916 12.966 1.00 35.38 111 LYS A N 1
ATOM 911 C CA . LYS A 1 111 ? 27.555 -2.539 12.628 1.00 35.38 111 LYS A CA 1
ATOM 912 C C . LYS A 1 111 ? 26.066 -2.319 12.331 1.00 35.38 111 LYS A C 1
ATOM 914 O O . LYS A 1 111 ? 25.650 -2.108 11.201 1.00 35.38 111 LYS A O 1
ATOM 919 N N . ARG A 1 112 ? 25.284 -2.186 13.409 1.00 33.38 112 ARG A N 1
ATOM 920 C CA . ARG A 1 112 ? 24.117 -1.289 13.434 1.00 33.38 112 ARG A CA 1
ATOM 921 C C . ARG A 1 112 ? 24.511 0.002 14.141 1.00 33.38 112 ARG A C 1
ATOM 923 O O . ARG A 1 112 ? 24.668 0.018 15.359 1.00 33.38 112 ARG A O 1
ATOM 930 N N . THR A 1 113 ? 24.676 1.062 13.364 1.00 33.00 113 THR A N 1
ATOM 931 C CA . THR A 1 113 ? 24.596 2.437 13.854 1.00 33.00 113 THR A CA 1
ATOM 932 C C . THR A 1 113 ? 23.184 2.704 14.386 1.00 33.00 113 THR A C 1
ATOM 934 O O . THR A 1 113 ? 22.190 2.156 13.900 1.00 33.00 113 THR A O 1
ATOM 937 N N . ALA A 1 114 ? 23.107 3.498 15.451 1.00 35.66 114 ALA A N 1
ATOM 938 C CA . ALA A 1 114 ? 21.866 3.973 16.043 1.00 35.66 114 ALA A CA 1
ATOM 939 C C . ALA A 1 114 ? 21.080 4.824 15.025 1.00 35.66 114 ALA A C 1
ATOM 941 O O . ALA A 1 114 ? 21.662 5.687 14.377 1.00 35.66 114 ALA A O 1
ATOM 942 N N . GLY A 1 115 ? 19.772 4.564 14.881 1.00 31.69 115 GLY A N 1
ATOM 943 C CA . GLY A 1 115 ? 18.891 5.308 13.963 1.00 31.69 115 GLY A CA 1
ATOM 944 C C . GLY A 1 115 ? 17.837 4.486 13.205 1.00 31.69 115 GLY A C 1
ATOM 945 O O . GLY A 1 115 ? 17.358 4.928 12.166 1.00 31.69 115 GLY A O 1
ATOM 946 N N . GLY A 1 116 ? 17.473 3.283 13.663 1.00 33.78 116 GLY A N 1
ATOM 947 C CA . GLY A 1 116 ? 16.444 2.484 12.989 1.00 33.78 116 GLY A CA 1
ATOM 948 C C . GLY A 1 116 ? 15.066 3.135 13.112 1.00 33.78 116 GLY A C 1
ATOM 949 O O . GLY A 1 116 ? 14.494 3.132 14.202 1.00 33.78 116 GLY A O 1
ATOM 950 N N . LYS A 1 117 ? 14.531 3.672 12.005 1.00 47.69 117 LYS A N 1
ATOM 951 C CA . LYS A 1 117 ? 13.104 4.017 11.896 1.00 47.69 117 LYS A CA 1
ATOM 952 C C . LYS A 1 117 ? 12.268 2.809 12.365 1.00 47.69 117 LYS A C 1
ATOM 954 O O . LYS A 1 117 ? 12.638 1.679 12.037 1.00 47.69 117 LYS A O 1
ATOM 959 N N . PRO A 1 118 ? 11.176 3.011 13.125 1.00 52.69 118 PRO A N 1
ATOM 960 C CA . PRO A 1 118 ? 10.287 1.916 13.510 1.00 52.69 118 PRO A CA 1
ATOM 961 C C . PRO A 1 118 ? 9.814 1.149 12.265 1.00 52.69 118 PRO A C 1
ATOM 963 O O . PRO A 1 118 ? 9.625 1.750 11.205 1.00 52.69 118 PRO A O 1
ATOM 966 N N . ASN A 1 119 ? 9.657 -0.175 12.384 1.00 76.12 119 ASN A N 1
ATOM 967 C CA . ASN A 1 119 ? 9.172 -1.012 11.285 1.00 76.12 119 ASN A CA 1
ATOM 968 C C . ASN A 1 119 ? 7.816 -0.482 10.798 1.00 76.12 119 ASN A C 1
ATOM 970 O O . ASN A 1 119 ? 6.872 -0.368 11.577 1.00 76.12 119 ASN A O 1
ATOM 974 N N . SER A 1 120 ? 7.749 -0.144 9.511 1.00 86.62 120 SER A N 1
ATOM 975 C CA . SER A 1 120 ? 6.528 0.339 8.867 1.00 86.62 120 SER A CA 1
ATOM 976 C C . SER A 1 120 ? 5.503 -0.796 8.775 1.00 86.62 120 SER A C 1
ATOM 978 O O . SER A 1 120 ? 5.879 -1.887 8.343 1.00 86.62 120 SER A O 1
ATOM 980 N N . PRO A 1 121 ? 4.222 -0.566 9.113 1.00 90.50 121 PRO A N 1
ATOM 981 C CA . PRO A 1 121 ? 3.164 -1.563 8.939 1.00 90.50 121 PRO A CA 1
ATOM 982 C C . PRO A 1 121 ? 2.812 -1.811 7.463 1.00 90.50 121 PRO A C 1
ATOM 984 O O . PRO A 1 121 ? 2.240 -2.846 7.133 1.00 90.50 121 PRO A O 1
ATOM 987 N N . LEU A 1 122 ? 3.189 -0.882 6.578 1.00 94.50 122 LEU A N 1
ATOM 988 C CA . LEU A 1 122 ? 3.123 -1.025 5.127 1.00 94.50 122 LEU A CA 1
ATOM 989 C C . LEU A 1 122 ? 4.539 -1.106 4.557 1.00 94.50 122 LEU A C 1
ATOM 991 O O . LEU A 1 122 ? 5.343 -0.192 4.764 1.00 94.50 122 LEU A O 1
ATOM 995 N N . THR A 1 123 ? 4.848 -2.153 3.806 1.00 95.31 123 THR A N 1
ATOM 996 C CA . THR A 1 123 ? 6.124 -2.272 3.095 1.00 95.31 123 THR A CA 1
ATOM 997 C C . THR A 1 123 ? 5.908 -2.581 1.623 1.00 95.31 123 THR A C 1
ATOM 999 O O . THR A 1 123 ? 4.897 -3.153 1.220 1.00 95.31 123 THR A O 1
ATOM 1002 N N . SER A 1 124 ? 6.893 -2.215 0.811 1.00 96.31 124 SER A N 1
ATOM 1003 C CA . SER A 1 124 ? 6.929 -2.545 -0.607 1.00 96.31 124 SER A CA 1
ATOM 1004 C C . SER A 1 124 ? 8.331 -2.999 -1.003 1.00 96.31 124 SER A C 1
ATOM 1006 O O . SER A 1 124 ? 9.326 -2.629 -0.367 1.00 96.31 124 SER A O 1
ATOM 1008 N N . HIS A 1 125 ? 8.387 -3.837 -2.030 1.00 97.19 125 HIS A N 1
ATOM 1009 C CA . HIS A 1 125 ? 9.600 -4.336 -2.657 1.00 97.19 125 HIS A CA 1
ATOM 1010 C C . HIS A 1 125 ? 9.369 -4.352 -4.167 1.00 97.19 125 HIS A C 1
ATOM 1012 O O . HIS A 1 125 ? 8.361 -4.891 -4.626 1.00 97.19 125 HIS A O 1
ATOM 1018 N N . VAL A 1 126 ? 10.280 -3.748 -4.922 1.00 98.50 126 VAL A N 1
ATOM 1019 C CA . VAL A 1 126 ? 10.190 -3.663 -6.376 1.00 98.50 126 VAL A CA 1
ATOM 1020 C C . VAL A 1 126 ? 11.317 -4.468 -7.005 1.00 98.50 126 VAL A C 1
ATOM 1022 O O . VAL A 1 126 ? 12.494 -4.200 -6.754 1.00 98.50 126 VAL A O 1
ATOM 1025 N N . LEU A 1 127 ? 10.949 -5.436 -7.838 1.00 98.19 127 LEU A N 1
ATOM 1026 C CA . LEU A 1 127 ? 11.879 -6.275 -8.585 1.00 98.19 127 LEU A CA 1
ATOM 1027 C C . LEU A 1 127 ? 11.749 -5.965 -10.075 1.00 98.19 127 LEU A C 1
ATOM 1029 O O . LEU A 1 127 ? 10.658 -6.095 -10.626 1.00 98.19 127 LEU A O 1
ATOM 1033 N N . ASP A 1 128 ? 12.852 -5.603 -10.729 1.00 97.75 128 ASP A N 1
ATOM 1034 C CA . ASP A 1 128 ? 12.923 -5.578 -12.188 1.00 97.75 128 ASP A CA 1
ATOM 1035 C C . ASP A 1 128 ? 13.146 -7.013 -12.681 1.00 97.75 128 ASP A C 1
ATOM 1037 O O . ASP A 1 128 ? 14.238 -7.581 -12.572 1.00 97.75 128 ASP A O 1
ATOM 1041 N N . THR A 1 129 ? 12.086 -7.620 -13.205 1.00 97.25 129 THR A N 1
ATOM 1042 C CA . THR A 1 129 ? 12.105 -9.004 -13.682 1.00 97.25 129 THR A CA 1
ATOM 1043 C C . THR A 1 129 ? 12.764 -9.146 -15.048 1.00 97.25 129 THR A C 1
ATOM 1045 O O . THR A 1 129 ? 13.179 -10.248 -15.389 1.00 97.25 129 THR A O 1
ATOM 1048 N N . ALA A 1 130 ? 12.879 -8.068 -15.830 1.00 93.19 130 ALA A N 1
ATOM 1049 C CA . ALA A 1 130 ? 13.592 -8.102 -17.107 1.00 93.19 130 ALA A CA 1
ATOM 1050 C C . ALA A 1 130 ? 15.113 -8.146 -16.896 1.00 93.19 130 ALA A C 1
ATOM 1052 O O . ALA A 1 130 ? 15.830 -8.763 -17.680 1.00 93.19 130 ALA A O 1
ATOM 1053 N N . ARG A 1 131 ? 15.600 -7.521 -15.818 1.00 91.38 131 ARG A N 1
ATOM 1054 C CA . ARG A 1 131 ? 17.020 -7.520 -15.425 1.00 91.38 131 ARG A CA 1
ATOM 1055 C C . ARG A 1 131 ? 17.371 -8.575 -14.375 1.00 91.38 131 ARG A C 1
ATOM 1057 O O . ARG A 1 131 ? 18.551 -8.804 -14.124 1.00 91.38 131 ARG A O 1
ATOM 1064 N N . GLY A 1 132 ? 16.370 -9.186 -13.742 1.00 94.38 132 GLY A N 1
ATOM 1065 C CA . GLY A 1 132 ? 16.564 -10.144 -12.651 1.00 94.38 132 GLY A CA 1
ATOM 1066 C C . GLY A 1 132 ? 17.154 -9.509 -11.388 1.00 94.38 132 GLY A C 1
ATOM 1067 O O . GLY A 1 132 ? 17.886 -10.170 -10.655 1.00 94.38 132 GLY A O 1
ATOM 1068 N N . SER A 1 133 ? 16.880 -8.224 -11.141 1.00 95.50 133 SER A N 1
ATOM 1069 C CA . SER A 1 133 ? 17.507 -7.449 -10.061 1.00 95.50 133 SER A CA 1
ATOM 1070 C C . SER A 1 133 ? 16.518 -6.511 -9.366 1.00 95.50 133 SER A C 1
ATOM 1072 O O . SER A 1 133 ? 15.573 -6.054 -10.010 1.00 95.50 133 SER A O 1
ATOM 1074 N N . PRO A 1 134 ? 16.722 -6.152 -8.086 1.00 98.19 134 PRO A N 1
ATOM 1075 C CA . PRO A 1 134 ? 15.888 -5.151 -7.427 1.00 98.19 134 PRO A CA 1
ATOM 1076 C C . PRO A 1 134 ? 15.913 -3.800 -8.155 1.00 98.19 134 PRO A C 1
ATOM 1078 O O . PRO A 1 134 ? 16.962 -3.345 -8.619 1.00 98.19 134 PRO A O 1
ATOM 1081 N N . ALA A 1 135 ? 14.762 -3.136 -8.245 1.00 97.94 135 ALA A N 1
ATOM 1082 C CA . ALA A 1 135 ? 14.659 -1.825 -8.877 1.00 97.94 135 ALA A CA 1
ATOM 1083 C C . ALA A 1 135 ? 15.048 -0.735 -7.872 1.00 97.94 135 ALA A C 1
ATOM 1085 O O . ALA A 1 135 ? 14.204 -0.255 -7.117 1.00 97.94 135 ALA A O 1
ATOM 1086 N N . ALA A 1 136 ? 16.330 -0.372 -7.826 1.00 97.94 136 ALA A N 1
ATOM 1087 C CA . ALA A 1 136 ? 16.848 0.684 -6.953 1.00 97.94 136 ALA A CA 1
ATOM 1088 C C . ALA A 1 136 ? 16.531 2.099 -7.473 1.00 97.94 136 ALA A C 1
ATOM 1090 O O . ALA A 1 136 ? 16.410 2.311 -8.680 1.00 97.94 136 ALA A O 1
ATOM 1091 N N . ASN A 1 137 ? 16.452 3.074 -6.561 1.00 97.44 137 ASN A N 1
ATOM 1092 C CA . ASN A 1 137 ? 16.181 4.495 -6.832 1.00 97.44 137 ASN A CA 1
ATOM 1093 C C . ASN A 1 137 ? 14.841 4.773 -7.542 1.00 97.44 137 ASN A C 1
ATOM 1095 O O . ASN A 1 137 ? 14.655 5.830 -8.145 1.00 97.44 137 ASN A O 1
ATOM 1099 N N . LEU A 1 138 ? 13.886 3.847 -7.461 1.00 98.50 138 LEU A N 1
ATOM 1100 C CA . LEU A 1 138 ? 12.534 4.037 -7.971 1.00 98.50 138 LEU A CA 1
ATOM 1101 C C . LEU A 1 138 ? 11.731 4.852 -6.956 1.00 98.50 138 LEU A C 1
ATOM 1103 O O . LEU A 1 138 ? 11.622 4.472 -5.787 1.00 98.50 138 LEU A O 1
ATOM 1107 N N . ARG A 1 139 ? 11.170 5.983 -7.394 1.00 98.56 139 ARG A N 1
ATOM 1108 C CA . ARG A 1 139 ? 10.367 6.867 -6.541 1.00 98.56 139 ARG A CA 1
ATOM 1109 C C . ARG A 1 139 ? 9.012 6.238 -6.225 1.00 98.56 139 ARG A C 1
ATOM 1111 O O . ARG A 1 139 ? 8.324 5.741 -7.116 1.00 98.56 139 ARG A O 1
ATOM 1118 N N . ILE A 1 140 ? 8.639 6.302 -4.950 1.00 98.56 140 ILE A N 1
ATOM 1119 C CA . ILE A 1 140 ? 7.377 5.795 -4.414 1.00 98.56 140 ILE A CA 1
ATOM 1120 C C . ILE A 1 140 ? 6.652 6.917 -3.673 1.00 98.56 140 ILE A C 1
ATOM 1122 O O . ILE A 1 140 ? 7.264 7.651 -2.896 1.00 98.56 140 ILE A O 1
ATOM 1126 N N . GLU A 1 141 ? 5.341 7.011 -3.861 1.00 98.50 141 GLU A N 1
ATOM 1127 C CA . GLU A 1 141 ? 4.458 7.894 -3.097 1.00 98.50 141 GLU A CA 1
ATOM 1128 C C . GLU A 1 141 ? 3.284 7.100 -2.518 1.00 98.50 141 GLU A C 1
ATOM 1130 O O . GLU A 1 141 ? 2.762 6.192 -3.164 1.00 98.50 141 GLU A O 1
ATOM 1135 N N . VAL A 1 142 ? 2.847 7.441 -1.304 1.00 98.19 142 VAL A N 1
ATOM 1136 C CA . VAL A 1 142 ? 1.692 6.809 -0.651 1.00 98.19 142 VAL A CA 1
ATOM 1137 C C . VAL A 1 142 ? 0.607 7.842 -0.405 1.00 98.19 142 VAL A C 1
ATOM 1139 O O . VAL A 1 142 ? 0.854 8.911 0.158 1.00 98.19 142 VAL A O 1
ATOM 1142 N N . TYR A 1 143 ? -0.619 7.492 -0.774 1.00 98.19 143 TYR A N 1
ATOM 1143 C CA . TYR A 1 143 ? -1.816 8.298 -0.600 1.00 98.19 143 TYR A CA 1
ATOM 1144 C C . TYR A 1 143 ? -2.856 7.550 0.229 1.00 98.19 143 TYR A C 1
ATOM 1146 O O . TYR A 1 143 ? -2.944 6.324 0.184 1.00 98.19 143 TYR A O 1
ATOM 1154 N N . HIS A 1 144 ? -3.688 8.305 0.939 1.00 93.12 144 HIS A N 1
ATOM 1155 C CA . HIS A 1 144 ? -4.871 7.805 1.632 1.00 93.12 144 HIS A CA 1
ATOM 1156 C C . HIS A 1 144 ? -6.110 8.555 1.134 1.00 93.12 144 HIS A C 1
ATOM 1158 O O . HIS A 1 144 ? -6.071 9.779 0.966 1.00 93.12 144 HIS A O 1
ATOM 1164 N N . LEU A 1 145 ? -7.200 7.832 0.884 1.00 83.31 145 LEU A N 1
ATOM 1165 C CA . LEU A 1 145 ? -8.461 8.406 0.429 1.00 83.31 145 LEU A CA 1
ATOM 1166 C C . LEU A 1 145 ? -9.212 9.023 1.616 1.00 83.31 145 LEU A C 1
ATOM 1168 O O . LEU A 1 145 ? -9.733 8.320 2.481 1.00 83.31 145 LEU A O 1
ATOM 1172 N N . MET A 1 146 ? -9.294 10.351 1.656 1.00 74.62 146 MET A N 1
ATOM 1173 C CA . MET A 1 146 ? -9.998 11.104 2.695 1.00 74.62 146 MET A CA 1
ATOM 1174 C C . MET A 1 146 ? -11.081 11.974 2.057 1.00 74.62 146 MET A C 1
ATOM 1176 O O . MET A 1 146 ? -10.784 12.799 1.202 1.00 74.62 146 MET A O 1
ATOM 1180 N N . ALA A 1 147 ? -12.341 11.799 2.475 1.00 78.06 147 ALA A N 1
ATOM 1181 C CA . ALA A 1 147 ? -13.485 12.563 1.955 1.00 78.06 147 ALA A CA 1
ATOM 1182 C C . ALA A 1 147 ? -13.589 12.560 0.411 1.00 78.06 147 ALA A C 1
ATOM 1184 O O . ALA A 1 147 ? -13.906 13.572 -0.204 1.00 78.06 147 ALA A O 1
ATOM 1185 N N . GLY A 1 148 ? -13.292 11.415 -0.217 1.00 75.12 148 GLY A N 1
ATOM 1186 C CA . GLY A 1 148 ? -13.316 11.261 -1.676 1.00 75.12 148 GLY A CA 1
ATOM 1187 C C . GLY A 1 148 ? -12.100 11.841 -2.407 1.00 75.12 148 GLY A C 1
ATOM 1188 O O . GLY A 1 148 ? -12.067 11.803 -3.632 1.00 75.12 148 GLY A O 1
ATOM 1189 N N . GLN A 1 149 ? -11.094 12.347 -1.687 1.00 84.00 149 GLN A N 1
ATOM 1190 C CA . GLN A 1 149 ? -9.884 12.930 -2.266 1.00 84.00 149 GLN A CA 1
ATOM 1191 C C . GLN A 1 149 ? -8.625 12.174 -1.834 1.00 84.00 149 GLN A C 1
ATOM 1193 O O . GLN A 1 149 ? -8.479 11.770 -0.679 1.00 84.00 149 GLN A O 1
ATOM 1198 N N . TRP A 1 150 ? -7.688 11.997 -2.766 1.00 91.31 150 TRP A N 1
ATOM 1199 C CA . TRP A 1 150 ? -6.385 11.405 -2.474 1.00 91.31 150 TRP A CA 1
ATOM 1200 C C . TRP A 1 150 ? -5.487 12.412 -1.761 1.00 91.31 150 TRP A C 1
ATOM 1202 O O . TRP A 1 150 ? -5.098 13.427 -2.337 1.00 91.31 150 TRP A O 1
ATOM 1212 N N . LYS A 1 151 ? -5.105 12.108 -0.520 1.00 90.19 151 LYS A N 1
ATOM 1213 C CA . LYS A 1 151 ? -4.147 12.907 0.249 1.00 90.19 151 LYS A CA 1
ATOM 1214 C C . LYS A 1 151 ? -2.808 12.184 0.332 1.00 90.19 151 LYS A C 1
ATOM 1216 O O . LYS A 1 151 ? -2.763 11.071 0.852 1.00 90.19 151 LYS A O 1
ATOM 1221 N N . LYS A 1 152 ? -1.726 12.815 -0.140 1.00 95.31 152 LYS A N 1
ATOM 1222 C CA . LYS A 1 152 ? -0.363 12.274 0.003 1.00 95.31 152 LYS A CA 1
ATOM 1223 C C . LYS A 1 152 ? 0.007 12.200 1.486 1.00 95.31 152 LYS A C 1
ATOM 1225 O O . LYS A 1 152 ? -0.175 13.174 2.217 1.00 95.31 152 LYS A O 1
ATOM 1230 N N . ILE A 1 153 ? 0.500 11.047 1.919 1.00 93.56 153 ILE A N 1
ATOM 1231 C CA . ILE A 1 153 ? 0.885 10.759 3.306 1.00 93.56 153 ILE A CA 1
ATOM 1232 C C . ILE A 1 153 ? 2.403 10.686 3.446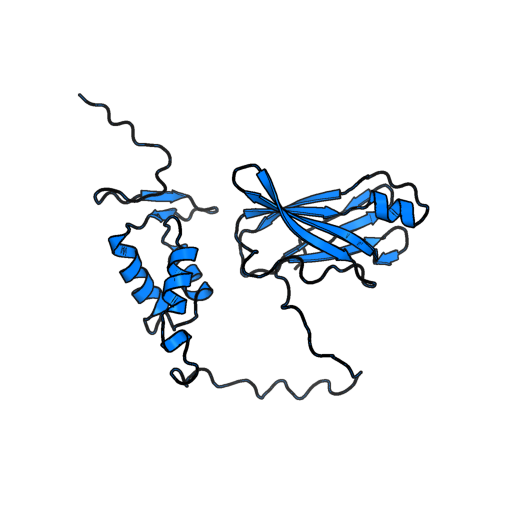 1.00 93.56 153 ILE A C 1
ATOM 1234 O O . ILE A 1 153 ? 2.952 11.176 4.433 1.00 93.56 153 ILE A O 1
ATOM 1238 N N . SER A 1 154 ? 3.076 10.104 2.456 1.00 94.88 154 SER A N 1
ATOM 1239 C CA . SER A 1 154 ? 4.527 9.941 2.447 1.00 94.88 154 SER A CA 1
ATOM 1240 C C . SER A 1 154 ? 5.065 9.774 1.027 1.00 94.88 154 SER A C 1
ATOM 1242 O O . SER A 1 154 ? 4.317 9.529 0.078 1.00 94.88 154 SER A O 1
ATOM 1244 N N . GLU A 1 155 ? 6.380 9.917 0.893 1.00 96.00 155 GLU A N 1
ATOM 1245 C CA . GLU A 1 155 ? 7.131 9.619 -0.322 1.00 96.00 155 GLU A CA 1
ATOM 1246 C C . GLU A 1 155 ? 8.532 9.104 0.032 1.00 96.00 155 GLU A C 1
ATOM 1248 O O . GLU A 1 155 ? 9.020 9.307 1.149 1.00 96.00 155 GLU A O 1
ATOM 1253 N N . GLY A 1 156 ? 9.175 8.430 -0.915 1.00 95.44 156 GLY A N 1
ATOM 1254 C CA . GLY A 1 156 ? 10.520 7.893 -0.762 1.00 95.44 156 GLY A CA 1
ATOM 1255 C C . GLY A 1 156 ? 11.074 7.332 -2.067 1.00 95.44 156 GLY A C 1
ATOM 1256 O O . GLY A 1 156 ? 10.490 7.499 -3.137 1.00 95.44 156 GLY A O 1
ATOM 1257 N N . GLN A 1 157 ? 12.218 6.662 -1.972 1.00 97.50 157 GLN A N 1
ATOM 1258 C CA . GLN A 1 157 ? 12.833 5.930 -3.075 1.00 97.50 157 GLN A CA 1
ATOM 1259 C C . GLN A 1 157 ? 13.253 4.545 -2.592 1.00 97.50 157 GLN A C 1
ATOM 1261 O O . GLN A 1 157 ? 13.624 4.369 -1.426 1.00 97.50 157 GLN A O 1
ATOM 1266 N N . THR A 1 158 ? 13.190 3.559 -3.480 1.00 98.00 158 THR A N 1
ATOM 1267 C CA . THR A 1 158 ? 13.699 2.220 -3.194 1.00 98.00 158 THR A CA 1
ATOM 1268 C C . THR A 1 158 ? 15.217 2.237 -3.011 1.00 98.00 158 THR A C 1
ATOM 1270 O O . THR A 1 158 ? 15.951 2.915 -3.729 1.00 98.00 158 THR A O 1
ATOM 1273 N N . ASN A 1 159 ? 15.702 1.478 -2.034 1.00 97.56 159 ASN A N 1
ATOM 1274 C CA . ASN A 1 159 ? 17.127 1.284 -1.784 1.00 97.56 159 ASN A CA 1
ATOM 1275 C C . ASN A 1 159 ? 17.743 0.273 -2.775 1.00 97.56 159 ASN A C 1
ATOM 1277 O O . ASN A 1 159 ? 17.082 -0.198 -3.699 1.00 97.56 159 ASN A O 1
ATOM 1281 N N . SER A 1 160 ? 19.008 -0.099 -2.564 1.00 97.38 160 SER A N 1
ATOM 1282 C CA . SER A 1 160 ? 19.721 -1.083 -3.396 1.00 97.38 160 SER A CA 1
ATOM 1283 C C . SER A 1 160 ? 19.101 -2.489 -3.399 1.00 97.38 160 SER A C 1
ATOM 1285 O O . SER A 1 160 ? 19.397 -3.271 -4.292 1.00 97.38 160 SER A O 1
ATOM 1287 N N . ASP A 1 161 ? 18.250 -2.806 -2.419 1.00 97.19 161 ASP A N 1
ATOM 1288 C CA . ASP A 1 161 ? 17.470 -4.050 -2.339 1.00 97.19 161 ASP A CA 1
ATOM 1289 C C . ASP A 1 161 ? 16.040 -3.859 -2.886 1.00 97.19 161 ASP A C 1
ATOM 1291 O O . ASP A 1 161 ? 15.147 -4.646 -2.607 1.00 97.19 161 ASP A O 1
ATOM 1295 N N . GLY A 1 162 ? 15.764 -2.769 -3.615 1.00 97.50 162 GLY A N 1
ATOM 1296 C CA . GLY A 1 162 ? 14.447 -2.497 -4.202 1.00 97.50 162 GLY A CA 1
ATOM 1297 C C . GLY A 1 162 ? 13.350 -2.200 -3.174 1.00 97.50 162 GLY A C 1
ATOM 1298 O O . GLY A 1 162 ? 12.167 -2.196 -3.514 1.00 97.50 162 GLY A O 1
ATOM 1299 N N . ARG A 1 163 ? 13.695 -1.962 -1.904 1.00 97.25 163 ARG A N 1
ATOM 1300 C CA . ARG A 1 163 ? 12.738 -1.739 -0.807 1.00 97.25 163 ARG A CA 1
ATOM 1301 C C . ARG A 1 163 ? 12.670 -0.277 -0.411 1.00 97.25 163 ARG A C 1
ATOM 1303 O O . ARG A 1 163 ? 13.685 0.410 -0.380 1.00 97.25 163 ARG A O 1
ATOM 1310 N N . CYS A 1 164 ? 11.493 0.175 0.006 1.00 93.94 164 CYS A N 1
ATOM 1311 C CA . CYS A 1 164 ? 11.317 1.495 0.608 1.00 93.94 164 CYS A CA 1
ATOM 1312 C C . CYS A 1 164 ? 10.858 1.335 2.068 1.00 93.94 164 CYS A C 1
ATOM 1314 O O . CYS A 1 164 ? 9.676 1.092 2.314 1.00 93.94 164 CYS A O 1
ATOM 1316 N N . PRO A 1 165 ? 11.767 1.390 3.060 1.00 87.94 165 PRO A N 1
ATOM 1317 C CA . PRO A 1 165 ? 11.387 1.288 4.465 1.00 87.94 165 PRO A CA 1
ATOM 1318 C C . PRO A 1 165 ? 10.712 2.577 4.954 1.00 87.94 165 PRO A C 1
ATOM 1320 O O . PRO A 1 165 ? 11.037 3.675 4.507 1.00 87.94 165 PRO A O 1
ATOM 1323 N N . GLY A 1 166 ? 9.821 2.458 5.941 1.00 87.81 166 GLY A N 1
ATOM 1324 C CA . GLY A 1 166 ? 9.199 3.629 6.570 1.00 87.81 166 GLY A CA 1
ATOM 1325 C C . GLY A 1 166 ? 8.130 4.314 5.715 1.00 87.81 166 GLY A C 1
ATOM 1326 O O . GLY A 1 166 ? 8.000 5.530 5.812 1.00 87.81 166 GLY A O 1
ATOM 1327 N N . LEU A 1 167 ? 7.399 3.563 4.878 1.00 91.12 167 LEU A N 1
ATOM 1328 C CA . LEU A 1 167 ? 6.323 4.111 4.041 1.00 91.12 167 LEU A CA 1
ATOM 1329 C C . LEU A 1 167 ? 5.196 4.729 4.868 1.00 91.12 167 LEU A C 1
ATOM 1331 O O . LEU A 1 167 ? 4.651 5.745 4.462 1.00 91.12 167 LEU A O 1
ATOM 1335 N N . LEU A 1 168 ? 4.841 4.151 6.012 1.00 88.88 168 LEU A N 1
ATOM 1336 C CA . LEU A 1 168 ? 3.855 4.727 6.922 1.00 88.88 168 LEU A CA 1
ATOM 1337 C C . LEU A 1 168 ? 4.332 4.593 8.365 1.00 88.88 168 LEU A C 1
ATOM 1339 O O . LEU A 1 168 ? 5.037 3.647 8.722 1.00 88.88 168 LEU A O 1
ATOM 1343 N N . THR A 1 169 ? 3.921 5.530 9.213 1.00 84.44 169 THR A N 1
ATOM 1344 C CA . THR A 1 169 ? 3.982 5.329 10.665 1.00 84.44 169 THR A CA 1
ATOM 1345 C C . THR A 1 169 ? 2.733 4.591 11.150 1.00 84.44 169 THR A C 1
ATOM 1347 O O . THR A 1 169 ? 1.707 4.569 10.468 1.00 84.44 169 THR A O 1
ATOM 1350 N N . MET A 1 170 ? 2.784 4.012 12.353 1.00 80.94 170 MET A N 1
ATOM 1351 C CA . MET A 1 170 ? 1.609 3.361 12.954 1.00 80.94 170 MET A CA 1
ATOM 1352 C C . MET A 1 170 ? 0.447 4.344 13.165 1.00 80.94 170 MET A C 1
ATOM 1354 O O . MET A 1 170 ? -0.710 3.949 13.094 1.00 80.94 170 MET A O 1
ATOM 1358 N N . GLU A 1 171 ? 0.726 5.632 13.383 1.00 75.44 171 GLU A N 1
ATOM 1359 C CA . GLU A 1 171 ? -0.303 6.672 13.523 1.00 75.44 171 GLU A CA 1
ATOM 1360 C C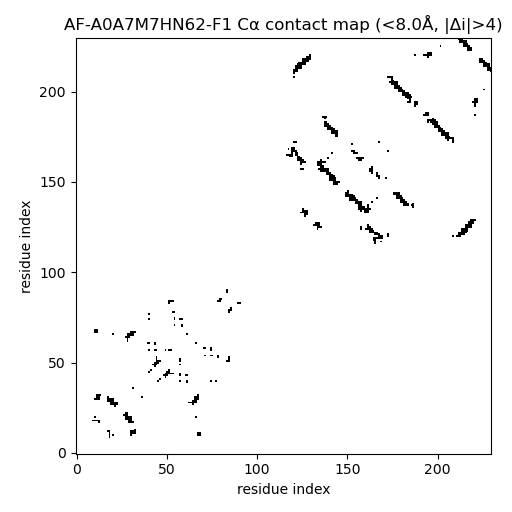 . GLU A 1 171 ? -1.009 6.989 12.198 1.00 75.44 171 GLU A C 1
ATOM 1362 O O . GLU A 1 171 ? -2.168 7.402 12.201 1.00 75.44 171 GLU A O 1
ATOM 1367 N N . GLN A 1 172 ? -0.311 6.821 11.073 1.00 79.38 172 GLN A N 1
ATOM 1368 C CA . GLN A 1 172 ? -0.846 7.034 9.725 1.00 79.38 172 GLN A CA 1
ATOM 1369 C C . GLN A 1 172 ? -1.549 5.787 9.168 1.00 79.38 172 GLN A C 1
ATOM 1371 O O . GLN A 1 172 ? -2.270 5.888 8.174 1.00 79.38 172 GLN A O 1
ATOM 1376 N N . PHE A 1 173 ? -1.328 4.628 9.790 1.00 82.44 173 PHE A N 1
ATOM 1377 C CA . PHE A 1 173 ? -1.855 3.330 9.387 1.00 82.44 173 PHE A CA 1
ATOM 1378 C C . PHE A 1 173 ? -3.196 3.051 10.070 1.00 82.44 173 PHE A C 1
ATOM 1380 O O . PHE A 1 173 ? -3.280 2.411 11.118 1.00 82.44 173 PHE A O 1
ATOM 1387 N N . ILE A 1 174 ? -4.258 3.590 9.481 1.00 83.75 174 ILE A N 1
ATOM 1388 C CA . ILE A 1 174 ? -5.635 3.455 9.956 1.00 83.75 174 ILE A CA 1
ATOM 1389 C C . ILE A 1 174 ? -6.466 2.695 8.917 1.00 83.75 174 ILE A C 1
ATOM 1391 O O . ILE A 1 174 ? -6.057 2.620 7.762 1.00 83.75 174 ILE A O 1
ATOM 1395 N N . PRO A 1 175 ? -7.632 2.134 9.282 1.00 85.06 175 PRO A N 1
ATOM 1396 C CA . PRO A 1 175 ? -8.482 1.485 8.295 1.00 85.06 175 PRO A CA 1
ATOM 1397 C C . PRO A 1 175 ? -8.946 2.470 7.218 1.00 85.06 175 PRO A C 1
ATOM 1399 O O . PRO A 1 175 ? -9.369 3.586 7.543 1.00 85.06 175 PRO A O 1
ATOM 1402 N N . GLY A 1 176 ? -8.897 2.052 5.956 1.00 83.38 176 GLY A N 1
ATOM 1403 C CA . GLY A 1 176 ? -9.253 2.899 4.821 1.00 83.38 176 GLY A CA 1
ATOM 1404 C C . GLY A 1 176 ? -8.651 2.432 3.500 1.00 83.38 176 GLY A C 1
ATOM 1405 O O . GLY A 1 176 ? -7.991 1.396 3.426 1.00 83.38 176 GLY A O 1
ATOM 1406 N N . ILE A 1 177 ? -8.883 3.220 2.450 1.00 85.88 177 ILE A N 1
ATOM 1407 C CA . ILE A 1 177 ? -8.390 2.936 1.099 1.00 85.88 177 ILE A CA 1
ATOM 1408 C C . ILE A 1 177 ? -7.115 3.739 0.860 1.00 85.88 177 ILE A C 1
ATOM 1410 O O . ILE A 1 177 ? -7.098 4.968 0.973 1.00 85.88 177 ILE A O 1
ATOM 1414 N N . TYR A 1 178 ? -6.053 3.033 0.504 1.00 97.69 178 TYR A N 1
ATOM 1415 C CA . TYR A 1 178 ? -4.733 3.576 0.238 1.00 97.69 178 TYR A CA 1
ATOM 1416 C C . TYR A 1 178 ? -4.343 3.346 -1.215 1.00 97.69 178 TYR A C 1
ATOM 1418 O O . TYR A 1 178 ? -4.901 2.497 -1.911 1.00 97.69 178 TYR A O 1
ATOM 1426 N N . LYS A 1 179 ? -3.365 4.124 -1.666 1.00 98.50 179 LYS A N 1
ATOM 1427 C CA . LYS A 1 179 ? -2.768 4.006 -2.988 1.00 98.50 179 LYS A CA 1
ATOM 1428 C C . LYS A 1 179 ? -1.260 4.163 -2.887 1.00 98.50 179 LYS A C 1
ATOM 1430 O O . LYS A 1 179 ? -0.799 5.111 -2.253 1.00 98.50 179 LYS A O 1
ATOM 1435 N N . ILE A 1 180 ? -0.509 3.266 -3.515 1.00 98.56 180 ILE A N 1
ATOM 1436 C CA . ILE A 1 180 ? 0.930 3.436 -3.743 1.00 98.56 180 ILE A CA 1
ATOM 1437 C C . ILE A 1 180 ? 1.139 3.774 -5.218 1.00 98.56 180 ILE A C 1
ATOM 1439 O O . ILE A 1 180 ? 0.671 3.032 -6.079 1.00 98.56 180 ILE A O 1
ATOM 1443 N N . LEU A 1 181 ? 1.837 4.871 -5.495 1.00 98.75 181 LEU A N 1
ATOM 1444 C CA . LEU A 1 181 ? 2.317 5.238 -6.824 1.00 98.75 181 LEU A CA 1
ATOM 1445 C C . LEU A 1 181 ? 3.792 4.854 -6.944 1.00 98.75 181 LEU A C 1
ATOM 1447 O O . LEU A 1 181 ? 4.601 5.214 -6.090 1.00 98.75 181 LEU A O 1
ATOM 1451 N N . PHE A 1 182 ? 4.129 4.154 -8.021 1.00 98.81 182 PHE A N 1
ATOM 1452 C CA . PHE A 1 182 ? 5.480 3.783 -8.424 1.00 98.81 182 PHE A CA 1
ATOM 1453 C C . PHE A 1 182 ? 5.842 4.539 -9.708 1.00 98.81 182 PHE A C 1
ATOM 1455 O O . PHE A 1 182 ? 5.184 4.360 -10.735 1.00 98.81 182 PHE A O 1
ATOM 1462 N N . ASP A 1 183 ? 6.885 5.369 -9.676 1.00 98.56 183 ASP A N 1
ATOM 1463 C CA . ASP A 1 183 ? 7.338 6.162 -10.832 1.00 98.56 183 ASP A CA 1
ATOM 1464 C C . ASP A 1 183 ? 8.186 5.314 -11.803 1.00 98.56 183 ASP A C 1
ATOM 1466 O O . ASP A 1 183 ? 9.411 5.447 -11.918 1.00 98.56 183 ASP A O 1
ATOM 1470 N N . THR A 1 184 ? 7.525 4.366 -12.467 1.00 98.56 184 THR A N 1
ATOM 1471 C CA . THR A 1 184 ? 8.156 3.405 -13.383 1.00 98.56 184 THR A CA 1
ATOM 1472 C C . THR A 1 184 ? 8.710 4.067 -14.641 1.00 98.56 184 THR A C 1
ATOM 1474 O O . THR A 1 184 ? 9.727 3.615 -15.169 1.00 98.56 184 THR A O 1
ATOM 1477 N N . GLY A 1 185 ? 8.079 5.143 -15.116 1.00 98.06 185 GLY A N 1
ATOM 1478 C CA . GLY A 1 185 ? 8.519 5.874 -16.300 1.00 98.06 185 GLY A CA 1
ATOM 1479 C C . GLY A 1 185 ? 9.880 6.527 -16.088 1.00 98.06 185 GLY A C 1
ATOM 1480 O O . GLY A 1 185 ? 10.791 6.320 -16.896 1.00 98.06 185 GLY A O 1
ATOM 1481 N N . SER A 1 186 ? 10.057 7.253 -14.977 1.00 98.25 186 SER A N 1
ATOM 1482 C CA . SER A 1 186 ? 11.355 7.844 -14.627 1.00 98.25 186 SER A CA 1
ATOM 1483 C C . SER A 1 186 ? 12.424 6.775 -14.405 1.00 98.25 186 SER A C 1
ATOM 1485 O O . SER A 1 186 ? 13.550 6.934 -14.880 1.00 98.25 186 SER A O 1
ATOM 1487 N N . TYR A 1 187 ? 12.070 5.662 -13.748 1.00 98.38 187 TYR A N 1
ATOM 1488 C CA . TYR A 1 187 ? 12.982 4.536 -13.532 1.00 98.38 187 TYR A CA 1
ATOM 1489 C C . TYR A 1 187 ? 13.501 3.945 -14.851 1.00 98.38 187 TYR A C 1
ATOM 1491 O O . TYR A 1 187 ? 14.715 3.840 -15.042 1.00 98.38 187 TYR A O 1
ATOM 1499 N N . PHE A 1 188 ? 12.619 3.602 -15.794 1.00 97.94 188 PHE A N 1
ATOM 1500 C CA . PHE A 1 188 ? 13.049 3.029 -17.073 1.00 97.94 188 PHE A CA 1
ATOM 1501 C C . PHE A 1 188 ? 13.823 4.029 -17.930 1.00 97.94 188 PHE A C 1
ATOM 1503 O O . PHE A 1 188 ? 14.853 3.664 -18.503 1.00 97.94 188 PHE A O 1
ATOM 1510 N N . LYS A 1 189 ? 13.407 5.303 -17.942 1.00 97.50 189 LYS A N 1
ATOM 1511 C CA . LYS A 1 189 ? 14.134 6.374 -18.636 1.00 97.50 189 LYS A CA 1
ATOM 1512 C C . LYS A 1 189 ? 15.571 6.507 -18.126 1.00 97.50 189 LYS A C 1
ATOM 1514 O O . LYS A 1 189 ? 16.488 6.575 -18.938 1.00 97.50 189 LYS A O 1
ATOM 1519 N N . ALA A 1 190 ? 15.777 6.491 -16.808 1.00 97.12 190 ALA A N 1
ATOM 1520 C CA . ALA A 1 190 ? 17.110 6.555 -16.202 1.00 97.12 190 ALA A CA 1
ATOM 1521 C C . ALA A 1 190 ? 17.995 5.345 -16.554 1.00 97.12 190 ALA A C 1
ATOM 1523 O O . ALA A 1 190 ? 19.218 5.447 -16.534 1.00 97.12 190 ALA A O 1
ATOM 1524 N N . ASN A 1 191 ? 17.383 4.215 -16.913 1.00 95.06 191 ASN A N 1
ATOM 1525 C CA . ASN A 1 191 ? 18.070 2.996 -17.335 1.00 95.06 191 ASN A CA 1
ATOM 1526 C C . ASN A 1 191 ? 18.175 2.849 -18.865 1.00 95.06 191 ASN A C 1
ATOM 1528 O O . ASN A 1 191 ? 18.576 1.788 -19.337 1.00 95.06 191 ASN A O 1
ATOM 1532 N N . ASN A 1 192 ? 17.841 3.889 -19.640 1.00 96.94 192 ASN A N 1
ATOM 1533 C CA . ASN A 1 192 ? 17.817 3.871 -21.110 1.00 96.94 192 ASN A CA 1
ATOM 1534 C C . ASN A 1 192 ? 16.903 2.780 -21.699 1.00 96.94 192 ASN A C 1
ATOM 1536 O O . ASN A 1 192 ? 17.174 2.225 -22.763 1.00 96.94 192 ASN A O 1
ATOM 1540 N N . ILE A 1 193 ? 15.805 2.474 -21.007 1.00 95.88 193 ILE A N 1
ATOM 1541 C CA . ILE A 1 193 ? 14.798 1.505 -21.437 1.00 95.88 193 ILE A CA 1
ATOM 1542 C C . ILE A 1 193 ? 13.504 2.253 -21.754 1.00 95.88 193 ILE A C 1
ATOM 1544 O O . ILE A 1 193 ? 13.055 3.114 -20.996 1.00 95.88 193 ILE A O 1
ATOM 1548 N N . LYS A 1 194 ? 12.861 1.907 -22.873 1.00 95.44 194 LYS A N 1
ATOM 1549 C CA . LYS A 1 194 ? 11.510 2.386 -23.173 1.00 95.44 194 LYS A CA 1
ATOM 1550 C C . LYS A 1 194 ? 10.497 1.554 -22.385 1.00 95.44 194 LYS A C 1
ATOM 1552 O O . LYS A 1 194 ? 10.237 0.409 -22.740 1.00 95.44 194 LYS A O 1
ATOM 1557 N N . GLY A 1 195 ? 9.940 2.136 -21.327 1.00 96.06 195 GLY A N 1
ATOM 1558 C CA . GLY A 1 195 ? 8.802 1.572 -20.602 1.00 96.06 195 GLY A CA 1
ATOM 1559 C C . GLY A 1 195 ? 7.465 1.941 -21.253 1.00 96.06 195 GLY A C 1
ATOM 1560 O O . GLY A 1 195 ? 7.342 2.993 -21.882 1.00 96.06 195 GLY A O 1
ATOM 1561 N N . PHE A 1 196 ? 6.462 1.082 -21.088 1.00 98.12 196 PHE A N 1
ATOM 1562 C CA . PHE A 1 196 ? 5.084 1.330 -21.515 1.00 98.12 196 PHE A CA 1
ATOM 1563 C C . PHE A 1 196 ? 4.295 2.153 -20.491 1.00 98.12 196 PHE A C 1
ATOM 1565 O O . PHE A 1 196 ? 3.488 3.000 -20.863 1.00 98.12 196 PHE A O 1
ATOM 1572 N N . TYR A 1 197 ? 4.547 1.926 -19.198 1.00 97.88 197 TYR A N 1
ATOM 1573 C CA . TYR A 1 197 ? 3.819 2.575 -18.109 1.00 97.88 197 TYR A CA 1
ATOM 1574 C C . TYR A 1 197 ? 4.548 3.843 -17.641 1.00 97.88 197 TYR A C 1
ATOM 1576 O O . TYR A 1 197 ? 5.673 3.734 -17.137 1.00 97.88 197 TYR A O 1
ATOM 1584 N N . PRO A 1 198 ? 3.931 5.037 -17.746 1.00 97.25 198 PRO A N 1
ATOM 1585 C CA . PRO A 1 198 ? 4.528 6.268 -17.223 1.00 97.25 198 PRO A CA 1
ATOM 1586 C C . PRO A 1 198 ? 4.663 6.229 -15.693 1.00 97.25 198 PRO A C 1
ATOM 1588 O O . PRO A 1 198 ? 5.612 6.774 -15.142 1.00 97.25 198 PRO A O 1
ATOM 1591 N N . PHE A 1 199 ? 3.745 5.541 -15.020 1.00 98.69 199 PHE A N 1
ATOM 1592 C CA . PHE A 1 199 ? 3.764 5.196 -13.602 1.00 98.69 199 PHE A CA 1
ATOM 1593 C C . PHE A 1 199 ? 2.793 4.026 -13.376 1.00 98.69 199 PHE A C 1
ATOM 1595 O O . PHE A 1 199 ? 1.969 3.721 -14.244 1.00 98.69 199 PHE A O 1
ATOM 1602 N N . VAL A 1 200 ? 2.861 3.389 -12.208 1.00 98.75 200 VAL A N 1
ATOM 1603 C CA . VAL A 1 200 ? 1.928 2.334 -11.779 1.00 98.75 200 VAL A CA 1
ATOM 1604 C C . VAL A 1 200 ? 1.297 2.734 -10.451 1.00 98.75 200 VAL A C 1
ATOM 1606 O O . VAL A 1 200 ? 2.005 3.102 -9.519 1.00 98.75 200 VAL A O 1
ATOM 1609 N N . GLU A 1 201 ? -0.029 2.641 -10.345 1.00 98.69 201 GLU A N 1
ATOM 1610 C CA . GLU A 1 201 ? -0.759 2.888 -9.100 1.00 98.69 201 GLU A CA 1
ATOM 1611 C C . GLU A 1 201 ? -1.428 1.608 -8.603 1.00 98.69 201 GLU A C 1
ATOM 1613 O O . GLU A 1 201 ? -2.209 0.989 -9.323 1.00 98.69 201 GLU A O 1
ATOM 1618 N N . ILE A 1 202 ? -1.159 1.231 -7.353 1.00 98.69 202 ILE A N 1
ATOM 1619 C CA . ILE A 1 202 ? -1.812 0.098 -6.694 1.00 98.69 202 ILE A CA 1
ATOM 1620 C C . ILE A 1 202 ? -2.723 0.632 -5.595 1.00 98.69 202 ILE A C 1
ATOM 1622 O O . ILE A 1 202 ? -2.245 1.183 -4.601 1.00 98.69 202 ILE A O 1
ATOM 1626 N N . VAL A 1 203 ? -4.033 0.471 -5.781 1.00 98.38 203 VAL A N 1
ATOM 1627 C CA . VAL A 1 203 ? -5.070 0.847 -4.810 1.00 98.38 203 VAL A CA 1
ATOM 1628 C C . VAL A 1 203 ? -5.475 -0.383 -4.002 1.00 98.38 203 VAL A C 1
ATOM 1630 O O . VAL A 1 203 ? -5.748 -1.435 -4.574 1.00 98.38 203 VAL A O 1
ATOM 1633 N N . PHE A 1 204 ? -5.519 -0.263 -2.678 1.00 96.81 204 PHE A N 1
ATOM 1634 C CA . PHE A 1 204 ? -5.864 -1.364 -1.775 1.00 96.81 204 PHE A CA 1
ATOM 1635 C C . PHE A 1 204 ? -6.525 -0.858 -0.494 1.00 96.81 204 PHE A C 1
ATOM 1637 O O . PHE A 1 204 ? -6.424 0.315 -0.135 1.00 96.81 204 PHE A O 1
ATOM 1644 N N . GLU A 1 205 ? -7.198 -1.761 0.210 1.00 92.44 205 GLU A N 1
ATOM 1645 C CA . GLU A 1 205 ? -7.850 -1.478 1.484 1.00 92.44 205 GLU A CA 1
ATOM 1646 C C . GLU A 1 205 ? -7.037 -2.049 2.647 1.00 92.44 205 GLU A C 1
ATOM 1648 O O . GLU A 1 205 ? -6.553 -3.183 2.599 1.00 92.44 205 GLU A O 1
ATOM 1653 N N . ILE A 1 206 ? -6.898 -1.255 3.705 1.00 85.31 206 ILE A N 1
ATOM 1654 C CA . ILE A 1 206 ? -6.425 -1.711 5.009 1.00 85.31 206 ILE A CA 1
ATOM 1655 C C . ILE A 1 206 ? -7.656 -1.897 5.893 1.00 85.31 206 ILE A C 1
ATOM 1657 O O . ILE A 1 206 ? -8.342 -0.931 6.225 1.00 85.31 206 ILE A O 1
ATOM 1661 N N . GLU A 1 207 ? -7.925 -3.143 6.283 1.00 79.31 207 GLU A N 1
ATOM 1662 C CA . GLU A 1 207 ? -9.016 -3.490 7.205 1.00 79.31 207 GLU A CA 1
ATOM 1663 C C . GLU A 1 207 ? -8.485 -3.706 8.628 1.00 79.31 207 GLU A C 1
ATOM 1665 O O . GLU A 1 207 ? -8.976 -3.121 9.594 1.00 79.31 207 GLU A O 1
ATOM 1670 N N . ASP A 1 208 ? -7.462 -4.554 8.754 1.00 78.88 208 ASP A N 1
ATOM 1671 C CA . ASP A 1 208 ? -6.861 -4.938 10.030 1.00 78.88 208 ASP A CA 1
ATOM 1672 C C . ASP A 1 208 ? -5.512 -4.250 10.236 1.00 78.88 208 ASP A C 1
ATOM 1674 O O . ASP A 1 208 ? -4.507 -4.647 9.652 1.00 78.88 208 ASP A O 1
ATOM 1678 N N . VAL A 1 209 ? -5.480 -3.246 11.111 1.00 77.00 209 VAL A N 1
ATOM 1679 C CA . VAL A 1 209 ? -4.264 -2.480 11.433 1.00 77.00 209 VAL A CA 1
ATOM 1680 C C . VAL A 1 209 ? -3.233 -3.251 12.269 1.00 77.00 209 VAL A C 1
ATOM 1682 O O . VAL A 1 209 ? -2.151 -2.731 12.532 1.00 77.00 209 VAL A O 1
ATOM 1685 N N . ASN A 1 210 ? -3.555 -4.471 12.712 1.00 74.88 210 ASN A N 1
ATOM 1686 C CA . ASN A 1 210 ? -2.611 -5.345 13.417 1.00 74.88 210 ASN A CA 1
ATOM 1687 C C . ASN A 1 210 ? -1.819 -6.239 12.457 1.00 74.88 210 ASN A C 1
ATOM 1689 O O . ASN A 1 210 ? -0.854 -6.876 12.880 1.00 74.88 210 ASN A O 1
ATOM 1693 N N . GLN A 1 211 ? -2.227 -6.311 11.189 1.00 81.81 211 GLN A N 1
ATOM 1694 C CA . GLN A 1 211 ? -1.501 -7.045 10.164 1.00 81.81 211 GLN A CA 1
ATOM 1695 C C . GLN A 1 211 ? -0.455 -6.150 9.512 1.00 81.81 211 GLN A C 1
ATOM 1697 O O . GLN A 1 211 ? -0.639 -4.945 9.345 1.00 81.81 211 GLN A O 1
ATOM 1702 N N . HIS A 1 212 ? 0.639 -6.778 9.109 1.00 87.94 212 HIS A N 1
ATOM 1703 C CA . HIS A 1 212 ? 1.582 -6.181 8.185 1.00 87.94 212 HIS A CA 1
ATOM 1704 C C . HIS A 1 212 ? 1.031 -6.302 6.757 1.00 87.94 212 HIS A C 1
ATOM 1706 O O . HIS A 1 212 ? 0.409 -7.305 6.403 1.00 87.94 212 HIS A O 1
ATOM 1712 N N . TYR A 1 213 ? 1.213 -5.260 5.949 1.00 93.56 213 TYR A N 1
ATOM 1713 C CA . TYR A 1 213 ? 0.796 -5.245 4.550 1.00 93.56 213 TYR A CA 1
ATOM 1714 C C . TYR A 1 213 ? 2.043 -5.123 3.694 1.00 93.56 213 TYR A C 1
ATOM 1716 O O . TYR A 1 213 ? 2.720 -4.093 3.703 1.00 93.56 213 TYR A O 1
ATOM 1724 N N . HIS A 1 214 ? 2.337 -6.180 2.944 1.00 96.31 214 HIS A N 1
ATOM 1725 C CA . HIS A 1 214 ? 3.381 -6.159 1.937 1.00 96.31 214 HIS A CA 1
ATOM 1726 C C . HIS A 1 214 ? 2.753 -6.024 0.549 1.00 96.31 214 HIS A C 1
ATOM 1728 O O . HIS A 1 214 ? 1.967 -6.877 0.145 1.00 96.31 214 HIS A O 1
ATOM 1734 N N . VAL A 1 215 ? 3.092 -4.964 -0.182 1.00 97.69 215 VAL A N 1
ATOM 1735 C CA . VAL A 1 215 ? 2.588 -4.714 -1.544 1.00 97.69 215 VAL A CA 1
ATOM 1736 C C . VAL A 1 215 ? 3.783 -4.617 -2.498 1.00 97.69 215 VAL A C 1
ATOM 1738 O O . VAL A 1 215 ? 4.319 -3.523 -2.704 1.00 97.69 215 VAL A O 1
ATOM 1741 N N . PRO A 1 216 ? 4.290 -5.750 -3.015 1.00 97.81 216 PRO A N 1
ATOM 1742 C CA . PRO A 1 216 ? 5.395 -5.759 -3.961 1.00 97.81 216 PRO A CA 1
ATOM 1743 C C . PRO A 1 216 ? 4.954 -5.382 -5.377 1.00 97.81 216 PRO A C 1
ATOM 1745 O O . PRO A 1 216 ? 3.780 -5.495 -5.737 1.00 97.81 216 PRO A O 1
ATOM 1748 N N . LEU A 1 217 ? 5.928 -4.990 -6.195 1.00 98.62 217 LEU A N 1
ATOM 1749 C CA . LEU A 1 217 ? 5.769 -4.773 -7.629 1.00 98.62 217 LEU A CA 1
ATOM 1750 C C . LEU A 1 217 ? 6.838 -5.580 -8.377 1.00 98.62 217 LEU A C 1
ATOM 1752 O O . LEU A 1 217 ? 8.033 -5.329 -8.234 1.00 98.62 217 LEU A O 1
ATOM 1756 N N . LEU A 1 218 ? 6.407 -6.551 -9.175 1.00 98.50 218 LEU A N 1
ATOM 1757 C CA . LEU A 1 218 ? 7.263 -7.242 -10.136 1.00 98.50 218 LEU A CA 1
ATOM 1758 C C . LEU A 1 218 ? 7.111 -6.521 -11.470 1.00 98.50 218 LEU A C 1
ATOM 1760 O O . LEU A 1 218 ? 6.010 -6.479 -12.018 1.00 98.50 218 LEU A O 1
ATOM 1764 N N . LEU A 1 219 ? 8.185 -5.915 -11.954 1.00 98.25 219 LEU A N 1
ATOM 1765 C CA . LEU A 1 219 ? 8.152 -4.921 -13.015 1.00 98.25 219 LEU A CA 1
ATOM 1766 C C . LEU A 1 219 ? 8.979 -5.378 -14.220 1.00 98.25 219 LEU A C 1
ATOM 1768 O O . LEU A 1 219 ? 10.142 -5.743 -14.084 1.00 98.25 219 LEU A O 1
ATOM 1772 N N . SER A 1 220 ? 8.398 -5.277 -15.410 1.00 97.69 220 SER A N 1
ATOM 1773 C CA . SER A 1 220 ? 9.103 -5.314 -16.690 1.00 97.69 220 SER A CA 1
ATOM 1774 C C . SER A 1 220 ? 8.726 -4.076 -17.521 1.00 97.69 220 SER A C 1
ATOM 1776 O O . SER A 1 220 ? 7.784 -3.359 -17.170 1.00 97.69 220 SER A O 1
ATOM 1778 N N . PRO A 1 221 ? 9.426 -3.782 -18.632 1.00 97.06 221 PRO A N 1
ATOM 1779 C CA . PRO A 1 221 ? 9.129 -2.593 -19.430 1.00 97.06 221 PRO A CA 1
ATOM 1780 C C . PRO A 1 221 ? 7.698 -2.558 -19.991 1.00 97.06 221 PRO A C 1
ATOM 1782 O O . PRO A 1 221 ? 7.151 -1.473 -20.180 1.00 97.06 221 PRO A O 1
ATOM 1785 N N . PHE A 1 222 ? 7.078 -3.723 -20.219 1.00 97.88 222 PHE A N 1
ATOM 1786 C CA . PHE A 1 222 ? 5.760 -3.858 -20.862 1.00 97.88 222 PHE A CA 1
ATOM 1787 C C . PHE A 1 222 ? 4.764 -4.718 -20.069 1.00 97.88 222 PHE A C 1
ATOM 1789 O O . PHE A 1 222 ? 3.687 -5.031 -20.567 1.00 97.88 222 PHE A O 1
ATOM 1796 N N . SER A 1 223 ? 5.106 -5.114 -18.843 1.00 98.38 223 SER A N 1
ATOM 1797 C CA . SER A 1 223 ? 4.195 -5.801 -17.928 1.00 98.38 223 SER A CA 1
ATOM 1798 C C . SER A 1 223 ? 4.540 -5.485 -16.478 1.00 98.38 223 SER A C 1
ATOM 1800 O O . SER A 1 223 ? 5.675 -5.145 -16.152 1.00 98.38 223 SER A O 1
ATOM 1802 N N . TYR A 1 224 ? 3.572 -5.633 -15.584 1.00 98.69 224 TYR A N 1
ATOM 1803 C CA . TYR A 1 224 ? 3.847 -5.705 -14.158 1.00 98.69 224 TYR A CA 1
ATOM 1804 C C . TYR A 1 224 ? 2.871 -6.662 -13.483 1.00 98.69 224 TYR A C 1
ATOM 1806 O O . TYR A 1 224 ? 1.803 -6.966 -14.015 1.00 98.69 224 TYR A O 1
ATOM 1814 N N . SER A 1 225 ? 3.228 -7.124 -12.292 1.00 98.25 225 SER A N 1
ATOM 1815 C CA . SER A 1 225 ? 2.304 -7.806 -11.391 1.00 98.25 225 SER A CA 1
ATOM 1816 C C . SER A 1 225 ? 2.497 -7.325 -9.958 1.00 98.25 225 SER A C 1
ATOM 1818 O O . SER A 1 225 ? 3.568 -6.858 -9.565 1.00 98.25 225 SER A O 1
ATOM 1820 N N . THR A 1 226 ? 1.428 -7.412 -9.179 1.00 98.56 226 THR A N 1
ATOM 1821 C CA . THR A 1 226 ? 1.405 -7.078 -7.756 1.00 98.56 226 THR A CA 1
ATOM 1822 C C . THR A 1 226 ? 0.492 -8.060 -7.034 1.00 98.56 226 THR A C 1
ATOM 1824 O O . THR A 1 226 ? -0.305 -8.758 -7.663 1.00 98.56 226 THR A O 1
ATOM 1827 N N . TYR A 1 227 ? 0.614 -8.133 -5.717 1.00 96.50 227 TYR A N 1
ATOM 1828 C CA . TYR A 1 227 ? -0.217 -8.968 -4.858 1.00 96.50 227 TYR A CA 1
ATOM 1829 C C . TYR A 1 227 ? -0.133 -8.459 -3.415 1.00 96.50 227 TYR A C 1
ATOM 1831 O O . TYR A 1 227 ? 0.627 -7.543 -3.110 1.00 96.50 227 TYR A O 1
ATOM 1839 N N . ARG A 1 228 ? -0.907 -9.058 -2.508 1.00 95.06 228 ARG A N 1
ATOM 1840 C CA . ARG A 1 228 ? -0.744 -8.862 -1.065 1.00 95.06 228 ARG A CA 1
ATOM 1841 C C . ARG A 1 228 ? 0.168 -9.956 -0.515 1.00 95.06 228 ARG A C 1
ATOM 1843 O O . ARG A 1 228 ? -0.227 -11.118 -0.483 1.00 95.06 228 ARG A O 1
ATOM 1850 N N . GLY A 1 229 ? 1.379 -9.593 -0.111 1.00 87.50 229 GLY A N 1
ATOM 1851 C CA . GLY A 1 229 ? 2.290 -10.480 0.608 1.00 87.50 229 GLY A CA 1
ATOM 1852 C C . GLY A 1 229 ? 1.981 -10.545 2.107 1.00 87.50 229 GLY A C 1
ATOM 1853 O O . GLY A 1 229 ? 1.258 -9.697 2.640 1.00 87.50 229 GLY A O 1
ATOM 1854 N N . SER A 1 230 ? 2.549 -11.557 2.763 1.00 75.25 230 SER A N 1
ATOM 1855 C CA . SER A 1 230 ? 2.560 -11.751 4.222 1.00 75.25 230 SER A CA 1
ATOM 1856 C C . SER A 1 230 ? 3.571 -10.843 4.921 1.00 75.25 230 SER A C 1
ATOM 1858 O O . SER A 1 230 ? 4.711 -10.770 4.409 1.00 75.25 230 SER A O 1
#

Nearest PDB structures (foldseek):
  3iwv-assembly1_C  TM=9.824E-01  e=6.303E-18  Danio rerio
  2h1x-assembly1_D  TM=9.937E-01  e=1.870E-17  Danio rerio
  3iwu-assembly1_B  TM=9.953E-01  e=2.530E-17  Danio rerio
  7kcn-assembly1_A-2  TM=9.917E-01  e=5.550E-17  synthetic construct
  2igl-assembly1_C  TM=9.618E-01  e=2.214E-15  Escherichia coli K-12

Foldseek 3Di:
DDPPDDDDDDLADDDPDWDWDDDPPPQTAIEDHPVCLVVLQCVLAVDVVVVNPALPSSCVVNVSHHGHPCNSVVRNVVSVVDPCNVDPVNDDPPDDDPDPPPPPDPDDDDDDDPDDDPFDLEKEWEAAPVVRATQWQWKKWKWFQDPNDTDTDDIDTQHRRNIDTCNDDLVRQDWGKMKMKTQVLVSCVVVVHQAPDRIDMDIDTDDDSVHRWYWYWHDYRDDIDIDTDD

Solvent-accessible surface area (backbone atoms only — not comparable to full-atom values): 13711 Å² total; per-residue (Å²): 139,80,86,78,77,77,74,88,82,62,76,57,34,59,92,95,46,81,32,66,46,84,49,100,69,97,45,63,20,38,30,50,38,80,86,50,52,61,58,53,45,43,57,39,26,75,30,84,91,21,58,53,59,46,52,66,52,28,47,54,62,43,55,70,50,37,39,45,83,58,52,66,62,52,40,51,55,53,44,71,68,30,62,67,64,72,34,83,80,78,60,82,84,86,66,86,87,91,73,87,80,85,82,80,76,93,82,80,83,88,83,84,75,91,78,79,72,70,88,31,49,39,39,41,39,30,34,26,64,79,76,72,41,49,38,48,69,31,42,37,38,34,28,38,57,52,98,92,37,82,41,81,75,39,72,52,48,16,38,84,76,6,31,35,83,57,56,34,52,75,88,73,54,59,69,45,47,34,33,42,39,38,38,45,26,61,43,26,53,76,67,78,40,84,47,71,46,68,50,49,76,52,75,49,74,44,78,61,75,88,51,63,43,27,49,38,38,44,35,42,52,85,50,72,50,69,56,83,47,121

Mean predicted aligned error: 16.42 Å

Sequence (230 aa):
MHSGKEPRNMNCAVDDKLYFRKGSRSTSQRVVQASERERLFKEFHDSPSGGHGGLNVTFRKISQRYYWRGLMSYLKIKVKQCQVCQNRELWPHMKVTSKEQKQAKRKTSLKRTAGGKPNSPLTSHVLDTARGSPAANLRIEVYHLMAGQWKKISEGQTNSDGRCPGLLTMEQFIPGIYKILFDTGSYFKANNIKGFYPFVEIVFEIEDVNQHYHVPLLLSPFSYSTYRGS

InterPro domains:
  IPR000895 Transthyretin/hydroxyisourate hydrolase [PR00189] (121-141)
  IPR000895 Transthyretin/hydroxyisourate hydrolase [PR00189] (153-178)
  IPR000895 Transthyretin/hydroxyisourate hydrolase [PR00189] (179-208)
  IPR014306 Hydroxyisourate hydrolase [TIGR02962] (120-230)
  IPR014306 Hydroxyisourate hydrolase [cd05822] (120-230)
  IPR023416 Transthyretin/hydroxyisourate hydrolase domain [PF00576] (122-229)
  IPR023416 Transthyretin/hydroxyisourate hydrolase domain [PTHR10395] (99-230)
  IPR023416 Transthyretin/hydroxyisourate hydrolase domain [SM00095] (117-229)
  IPR023418 Transthyretin, thyroxine binding site [PS00768] (125-140)
  IPR023419 Transthyretin, conserved site [PS00769] (213-225)
  IPR036817 Transthyretin/hydroxyisourate hydrolase domain superfamily [G3DSA:2.60.40.180] (111-228)
  IPR036817 Transthyretin/hydroxyisourate hydrolase domain superfamily [SSF49472] (118-230)
  IPR041588 Integrase zinc-binding domain [PF17921] (32-88)

Secondary structure (DSSP, 8-state):
-------TT--S-BTTB--EEE-SSS-EEEEPPGGGHHHHHIIIIISTTTTT-HHHHHHHHHHTTEE-TTHHHHHHHHHHH-HHHH-TTS-TT----SSSSSSS---S-----S--PPPPSEE-BEEETTTTEE-TT-EEEEEEEETTEEEEEEEEE--TTSB-TTS--TTT--SEEEEEEE-HHHHHHHTT---S-S-EEEEEEE--TTS-EE--EEE-SS-EEE--B-